Protein AF-A0AB39R6D3-F1 (afdb_monomer)

pLDDT: mean 75.52, std 19.99, range [42.31, 98.0]

Foldseek 3Di:
DDLLVLQLVVQLVLCVQQPVVCSVCRSVLLVLLLLDDVSLVVLLVVCPDPPPDPDDDPQDQSSLLLVLCLQLLVLLLLLLPDPVLVVVLVVVVVVVVVVVVVVVVVVVVVVVPDPDDDDDDDDDDDDDDDDDDDDDDDDDDDDDDDDDDDDDDPDDDDDDDDPPCPPPSPPSVVSLVVSLVSSLVSSVVSVPDNVSSSVSSNRSSVVLSSDPDVVSSSSSSCSSNVRPDPPPPPPPPPPPPPPPVVVVVPPPPPPPDDDDDDDDDDDDDDDDDDDDDD

Secondary structure (DSSP, 8-state):
--HHHHHHHHHHHHHHHH-GGGGGGHHHHHHHHHT-HHHHHHHHHTTS--TT--S-----HHHHHHHHHHHHHHHHHHHHT-HHHHHHHHHHHHHHHHHHHHHHHHHHHHHT-----------------------------------------------------------HHHHHHHHHHHHHHHHHHTT--HHHHHHHHHHHHHHHHT-S-HHHHHHHHHHHHTT-PPP-----------SGGGSSSSSSS-SS--------PPPPP---------

Solvent-accessible surface area (backbone atoms only — not comparable to full-atom values): 17844 Å² total; per-residue (Å²): 134,55,74,64,60,47,46,34,57,50,23,37,54,52,17,59,76,70,26,60,93,44,35,93,49,16,39,63,52,44,51,36,42,25,66,14,72,68,55,32,48,51,73,63,56,73,72,64,70,68,91,84,66,91,64,86,78,75,77,74,53,55,69,38,51,53,52,12,45,52,73,15,34,65,36,48,43,55,29,65,69,30,68,65,42,53,52,51,52,52,52,50,50,52,54,50,49,55,52,52,55,52,56,52,54,56,50,55,59,60,70,73,64,76,85,82,86,79,94,79,79,92,78,92,81,85,89,84,82,84,87,79,85,85,89,78,88,86,79,87,78,90,82,87,82,88,84,91,84,89,74,92,75,94,70,82,93,78,76,90,78,65,84,69,83,74,65,75,74,72,56,49,68,58,32,48,51,48,20,28,50,48,15,17,55,42,21,36,77,68,72,41,56,68,73,58,18,45,52,45,23,47,52,53,49,50,56,60,71,69,42,95,53,54,64,63,51,44,55,42,45,49,55,49,40,68,39,57,72,75,68,73,69,74,75,72,77,60,80,76,84,77,65,78,80,70,64,74,78,73,69,85,77,83,87,80,80,86,85,80,90,80,83,90,75,88,82,84,86,84,81,89,78,86,80,92,82,131

Mean predicted aligned error: 16.03 Å

Sequence (278 aa):
MTTTDRLDRWSLRIAAWAAPGETALAAQTTRAYAAGGTTRRNLFSSRGHAPGGMGGGTVSVLPAVLDGLAYAAEAIKSALASPELSNMLSAAGLLLGLRAQRSESSRHALEGSDPASPRHAVDGRDPVLPRHADGGDGADPDASGDAPGRTGQMHSPDPDPTTDDTRPSSAPTTEVMRAALQMSGRLRARGIEPSEADKLAARVTAQLLAHDDPAEVAAFLDALVAEEPPQPAVRGAQPRRTGLHRLAAAASGLLSRVGRPRTTGPRPSPGSDGTSHG

Structure (mmCIF, N/CA/C/O backbone):
data_AF-A0AB39R6D3-F1
#
_entry.id   AF-A0AB39R6D3-F1
#
loop_
_atom_site.group_PDB
_atom_site.id
_atom_site.type_symbol
_atom_site.label_atom_id
_atom_site.label_alt_id
_atom_site.label_comp_id
_atom_site.label_asym_id
_atom_site.label_entity_id
_atom_site.label_seq_id
_atom_site.pdbx_PDB_ins_code
_atom_site.Cartn_x
_atom_site.Cartn_y
_atom_site.Cartn_z
_atom_site.occupancy
_atom_site.B_iso_or_equiv
_atom_site.auth_seq_id
_atom_site.auth_comp_id
_atom_site.auth_asym_id
_atom_site.auth_atom_id
_atom_site.pdbx_PDB_model_num
ATOM 1 N N . MET A 1 1 ? -9.496 -7.502 -16.683 1.00 86.00 1 MET A N 1
ATOM 2 C CA . MET A 1 1 ? -9.529 -7.754 -15.225 1.00 86.00 1 MET A CA 1
ATOM 3 C C . MET A 1 1 ? -10.387 -6.682 -14.583 1.00 86.00 1 MET A C 1
ATOM 5 O O . MET A 1 1 ? -10.183 -5.521 -14.923 1.00 86.00 1 MET A O 1
ATOM 9 N N . THR A 1 2 ? -11.367 -7.039 -13.750 1.00 95.69 2 THR A N 1
ATOM 10 C CA . THR A 1 2 ? -12.258 -6.030 -13.150 1.00 95.69 2 THR A CA 1
ATOM 11 C C . THR A 1 2 ? -11.545 -5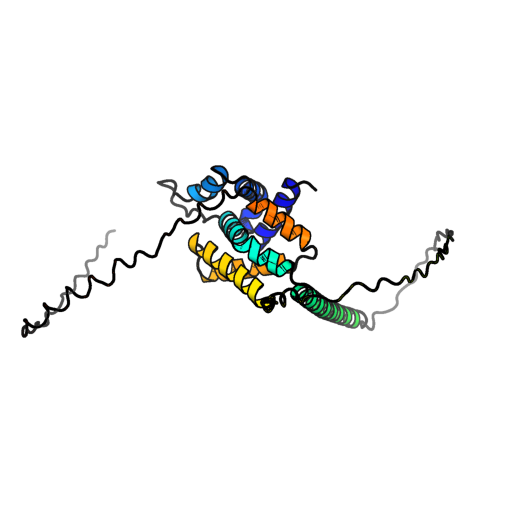.268 -12.026 1.00 95.69 2 THR A C 1
ATOM 13 O O . THR A 1 2 ? -10.567 -5.757 -11.454 1.00 95.69 2 THR A O 1
ATOM 16 N N . THR A 1 3 ? -12.024 -4.064 -11.694 1.00 94.81 3 THR A N 1
ATOM 17 C CA . THR A 1 3 ? -11.516 -3.287 -10.547 1.00 94.81 3 THR A CA 1
ATOM 18 C C . THR A 1 3 ? -11.615 -4.088 -9.247 1.00 94.81 3 THR A C 1
ATOM 20 O O . THR A 1 3 ? -10.699 -4.062 -8.430 1.00 94.81 3 THR A O 1
ATOM 23 N N . THR A 1 4 ? -12.693 -4.856 -9.082 1.00 95.12 4 THR A N 1
ATOM 24 C CA . THR A 1 4 ? -12.927 -5.715 -7.918 1.00 95.12 4 THR A CA 1
ATOM 25 C C . THR A 1 4 ? -11.902 -6.845 -7.825 1.00 95.12 4 THR A C 1
ATOM 27 O O . THR A 1 4 ? -11.291 -6.999 -6.771 1.00 95.12 4 THR A O 1
ATOM 30 N N . ASP A 1 5 ? -11.627 -7.560 -8.925 1.00 96.62 5 ASP A N 1
ATOM 31 C CA . ASP A 1 5 ? -10.605 -8.625 -8.945 1.00 96.62 5 ASP A CA 1
ATOM 32 C C . ASP A 1 5 ? -9.217 -8.080 -8.582 1.00 96.62 5 ASP A C 1
ATOM 34 O O . ASP A 1 5 ? -8.428 -8.737 -7.898 1.00 96.62 5 ASP A O 1
ATOM 38 N N . ARG A 1 6 ? -8.916 -6.853 -9.035 1.00 96.38 6 ARG A N 1
ATOM 39 C CA . ARG A 1 6 ? -7.666 -6.156 -8.714 1.00 96.38 6 ARG A CA 1
ATOM 40 C C . ARG A 1 6 ? -7.562 -5.855 -7.227 1.00 96.38 6 ARG A C 1
ATOM 42 O O . ARG A 1 6 ? -6.543 -6.183 -6.623 1.00 96.38 6 ARG A O 1
ATOM 49 N N . LEU A 1 7 ? -8.598 -5.251 -6.647 1.00 96.56 7 LEU A N 1
ATOM 50 C CA . LEU A 1 7 ? -8.640 -4.948 -5.217 1.00 96.56 7 LEU A CA 1
ATOM 51 C C . LEU A 1 7 ? -8.506 -6.223 -4.378 1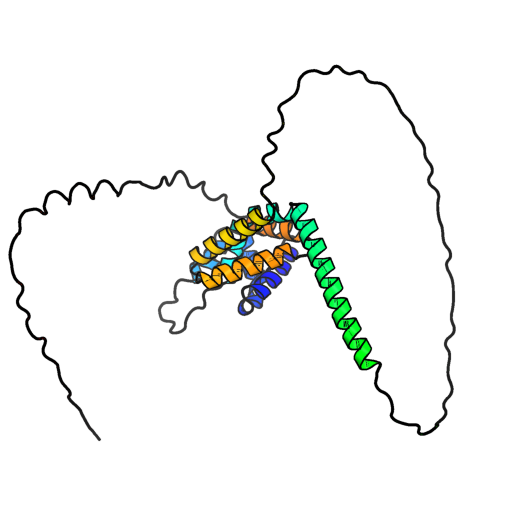.00 96.56 7 LEU A C 1
ATOM 53 O O . LEU A 1 7 ? -7.708 -6.243 -3.445 1.00 96.56 7 LEU A O 1
ATOM 57 N N . ASP A 1 8 ? -9.214 -7.293 -4.739 1.00 97.38 8 ASP A N 1
ATOM 58 C CA . ASP A 1 8 ? -9.175 -8.556 -4.003 1.00 97.38 8 ASP A CA 1
ATOM 59 C C . ASP A 1 8 ? -7.772 -9.186 -4.053 1.00 97.38 8 ASP A C 1
ATOM 61 O O . ASP A 1 8 ? -7.206 -9.511 -3.007 1.00 97.38 8 ASP A O 1
ATOM 65 N N . ARG A 1 9 ? -7.136 -9.264 -5.229 1.00 97.44 9 ARG A N 1
ATOM 66 C CA . ARG A 1 9 ? -5.765 -9.794 -5.359 1.00 97.44 9 ARG A CA 1
ATOM 67 C C . ARG A 1 9 ? -4.748 -8.986 -4.552 1.00 97.44 9 ARG A C 1
ATOM 69 O O . ARG A 1 9 ? -3.943 -9.563 -3.818 1.00 97.44 9 ARG A O 1
ATOM 76 N N . TRP A 1 10 ? -4.768 -7.662 -4.688 1.00 97.88 10 TRP A N 1
ATOM 77 C CA . TRP A 1 10 ? -3.824 -6.791 -3.985 1.00 97.88 10 TRP A CA 1
ATOM 78 C C . TRP A 1 10 ? -4.062 -6.767 -2.480 1.00 97.88 10 TRP A C 1
ATOM 80 O O . TRP A 1 10 ? -3.096 -6.743 -1.718 1.00 97.88 10 TRP A O 1
ATOM 90 N N . SER A 1 11 ? -5.318 -6.861 -2.040 1.00 96.81 11 SER A N 1
ATOM 91 C CA . SER A 1 11 ? -5.651 -6.941 -0.617 1.00 96.81 11 SER A CA 1
ATOM 92 C C . SER A 1 11 ? -4.988 -8.140 0.057 1.00 96.81 11 SER A C 1
ATOM 94 O O . SER A 1 11 ? -4.390 -7.986 1.121 1.00 96.81 11 SER A O 1
ATOM 96 N N . LEU A 1 12 ? -5.010 -9.313 -0.588 1.00 98.00 12 LEU A N 1
ATOM 97 C CA . LEU A 1 12 ? -4.398 -10.533 -0.063 1.00 98.00 12 LEU A CA 1
ATOM 98 C C . LEU A 1 12 ? -2.878 -10.390 0.057 1.00 98.00 12 LEU A C 1
ATOM 100 O O . LEU A 1 12 ? -2.309 -10.775 1.076 1.00 98.00 12 LEU A O 1
ATOM 104 N N . ARG A 1 13 ? -2.225 -9.789 -0.947 1.00 97.94 13 ARG A N 1
ATOM 105 C CA . ARG A 1 13 ? -0.775 -9.526 -0.927 1.00 97.94 13 ARG A CA 1
ATOM 106 C C . ARG A 1 13 ? -0.393 -8.560 0.193 1.00 97.94 13 ARG A C 1
ATOM 108 O O . ARG A 1 13 ? 0.478 -8.872 1.000 1.00 97.94 13 ARG A O 1
ATOM 115 N N . ILE A 1 14 ? -1.089 -7.428 0.296 1.00 97.50 14 ILE A N 1
ATOM 116 C CA . ILE A 1 14 ? -0.830 -6.421 1.335 1.00 97.50 14 ILE A CA 1
ATOM 117 C C . ILE A 1 14 ? -1.061 -7.008 2.730 1.00 97.50 14 ILE A C 1
ATOM 119 O O . ILE A 1 14 ? -0.231 -6.816 3.620 1.00 97.50 14 ILE A O 1
ATOM 123 N N . ALA A 1 15 ? -2.145 -7.766 2.922 1.00 97.31 15 ALA A N 1
ATOM 124 C CA . ALA A 1 15 ? -2.409 -8.449 4.182 1.00 97.31 15 ALA A CA 1
ATOM 125 C C . ALA A 1 15 ? -1.314 -9.474 4.508 1.00 97.31 15 ALA A C 1
ATOM 127 O O . ALA A 1 15 ? -0.818 -9.483 5.628 1.00 97.31 15 ALA A O 1
ATOM 128 N N . ALA A 1 16 ? -0.847 -10.266 3.540 1.00 97.62 16 ALA A N 1
ATOM 129 C CA . ALA A 1 16 ? 0.251 -11.206 3.763 1.00 97.62 16 ALA A CA 1
ATOM 130 C C . ALA A 1 16 ? 1.554 -10.517 4.220 1.00 97.62 16 ALA A C 1
ATOM 132 O O . ALA A 1 16 ? 2.315 -11.094 4.994 1.00 97.62 16 ALA A O 1
ATOM 133 N N . TRP A 1 17 ? 1.816 -9.279 3.789 1.00 96.94 17 TRP A N 1
ATOM 134 C CA . TRP A 1 17 ? 3.020 -8.532 4.178 1.00 96.94 17 TRP A CA 1
ATOM 135 C C . TRP A 1 17 ? 2.898 -7.807 5.521 1.00 96.94 17 TRP A C 1
ATOM 137 O O . TRP A 1 17 ? 3.879 -7.719 6.273 1.00 96.94 17 TRP A O 1
ATOM 147 N N . ALA A 1 18 ? 1.719 -7.243 5.788 1.00 96.69 18 ALA A N 1
ATOM 148 C CA . ALA A 1 18 ? 1.503 -6.291 6.872 1.00 96.69 18 ALA A CA 1
ATOM 149 C C . ALA A 1 18 ? 0.676 -6.849 8.036 1.00 96.69 18 ALA A C 1
ATOM 151 O O . ALA A 1 18 ? 0.905 -6.470 9.179 1.00 96.69 18 ALA A O 1
ATOM 152 N N . ALA A 1 19 ? -0.272 -7.743 7.756 1.00 95.44 19 ALA A N 1
ATOM 153 C CA . ALA A 1 19 ? -1.200 -8.293 8.737 1.00 95.44 19 ALA A CA 1
ATOM 154 C C . ALA A 1 19 ? -1.588 -9.743 8.378 1.00 95.44 19 ALA A C 1
ATOM 156 O O . ALA A 1 19 ? -2.730 -9.990 7.979 1.00 95.44 19 ALA A O 1
ATOM 157 N N . PRO A 1 20 ? -0.669 -10.725 8.502 1.00 95.56 20 PRO A N 1
ATOM 158 C CA . PRO A 1 20 ? -0.931 -12.100 8.066 1.00 95.56 20 PRO A CA 1
ATOM 159 C C . PRO A 1 20 ? -2.183 -12.721 8.706 1.00 95.56 20 PRO A C 1
ATOM 161 O O . PRO A 1 20 ? -2.906 -13.476 8.055 1.00 95.56 20 PRO A O 1
ATOM 164 N N . GLY A 1 21 ? -2.482 -12.347 9.956 1.00 94.56 21 GLY A N 1
ATOM 165 C CA . GLY A 1 21 ? -3.684 -12.774 10.680 1.00 94.56 21 GLY A CA 1
ATOM 166 C C . GLY A 1 21 ? -5.005 -12.196 10.151 1.00 94.56 21 GLY A C 1
ATOM 167 O O . GLY A 1 21 ? -6.063 -12.686 10.525 1.00 94.56 21 GLY A O 1
ATOM 168 N N . GLU A 1 22 ? -4.970 -11.193 9.269 1.00 95.56 22 GLU A N 1
ATOM 169 C CA . GLU A 1 22 ? -6.153 -10.535 8.684 1.00 95.56 22 GLU A CA 1
ATOM 170 C C . GLU A 1 22 ? -6.371 -10.904 7.205 1.00 95.56 22 GLU A C 1
ATOM 172 O O . GLU A 1 22 ? -7.268 -10.372 6.551 1.00 95.56 22 GLU A O 1
ATOM 177 N N . THR A 1 23 ? -5.586 -11.839 6.662 1.00 97.00 23 THR A N 1
ATOM 178 C CA . THR A 1 23 ? -5.667 -12.272 5.252 1.00 97.00 23 THR A CA 1
ATOM 179 C C . THR A 1 23 ? -7.061 -12.757 4.849 1.00 97.00 23 THR A C 1
ATOM 181 O O . THR A 1 23 ? -7.544 -12.393 3.778 1.00 97.00 23 THR A O 1
ATOM 184 N N . ALA A 1 24 ? -7.756 -13.488 5.727 1.00 96.25 24 ALA A N 1
ATOM 185 C CA . ALA A 1 24 ? -9.120 -13.970 5.485 1.00 96.25 24 ALA A CA 1
ATOM 186 C C . ALA A 1 24 ? -10.156 -12.840 5.309 1.00 96.25 24 ALA A C 1
ATOM 188 O O . ALA A 1 24 ? -11.174 -13.029 4.647 1.00 96.25 24 ALA A O 1
ATOM 189 N N . LEU A 1 25 ? -9.897 -11.659 5.880 1.00 95.62 25 LEU A N 1
ATOM 190 C CA . LEU A 1 25 ? -10.781 -10.491 5.821 1.00 95.62 25 LEU A CA 1
ATOM 191 C C . LEU A 1 25 ? -10.317 -9.459 4.787 1.00 95.62 25 LEU A C 1
ATOM 193 O O . LEU A 1 25 ? -10.964 -8.419 4.630 1.00 95.62 25 LEU A O 1
ATOM 197 N N . ALA A 1 26 ? -9.205 -9.712 4.091 1.00 96.56 26 ALA A N 1
ATOM 198 C CA . ALA A 1 26 ? -8.514 -8.688 3.323 1.00 96.56 26 ALA A CA 1
ATOM 199 C C . ALA A 1 26 ? -9.361 -8.136 2.175 1.00 96.56 26 ALA A C 1
ATOM 201 O O . ALA A 1 26 ? -9.591 -6.930 2.110 1.00 96.56 26 ALA A O 1
ATOM 202 N N . ALA A 1 27 ? -9.917 -9.022 1.346 1.00 97.25 27 ALA A N 1
ATOM 203 C CA . ALA A 1 27 ? -10.763 -8.652 0.214 1.00 97.25 27 ALA A CA 1
ATOM 204 C C . ALA A 1 27 ? -11.976 -7.820 0.656 1.00 97.25 27 ALA A C 1
ATOM 206 O O . ALA A 1 27 ? -12.242 -6.742 0.121 1.00 97.25 27 ALA A O 1
ATOM 207 N N . GLN A 1 28 ? -12.686 -8.280 1.691 1.00 96.31 28 GLN A N 1
ATOM 208 C CA . GLN A 1 28 ? -13.846 -7.572 2.233 1.00 96.31 28 GLN A CA 1
ATOM 209 C C . GLN A 1 28 ? -13.458 -6.197 2.793 1.00 96.31 28 GLN A C 1
ATOM 211 O O . GLN A 1 28 ? -14.135 -5.207 2.519 1.00 96.31 28 GLN A O 1
ATOM 216 N N . THR A 1 29 ? -12.361 -6.126 3.547 1.00 95.88 29 THR A N 1
ATOM 217 C CA . THR A 1 29 ? -11.871 -4.890 4.169 1.00 95.88 29 THR A CA 1
ATOM 218 C C . THR A 1 29 ? -11.427 -3.875 3.121 1.00 95.88 29 THR A C 1
ATOM 220 O O . THR A 1 29 ? -11.784 -2.701 3.209 1.00 95.88 29 THR A O 1
ATOM 223 N N . THR A 1 30 ? -10.699 -4.312 2.094 1.00 96.81 30 THR A N 1
ATOM 224 C CA . THR A 1 30 ? -10.253 -3.445 1.002 1.00 96.81 30 THR A CA 1
ATOM 225 C C . THR A 1 30 ? -11.420 -2.952 0.162 1.00 96.81 30 THR A C 1
ATOM 227 O O . THR A 1 30 ? -11.464 -1.764 -0.138 1.00 96.81 30 THR A O 1
ATOM 230 N N . ARG A 1 31 ? -12.411 -3.796 -0.150 1.00 96.00 31 ARG A N 1
ATOM 231 C CA . ARG A 1 31 ? -13.635 -3.351 -0.836 1.00 96.00 31 ARG A CA 1
ATOM 232 C C . ARG A 1 31 ? -14.431 -2.351 0.001 1.00 96.00 31 ARG A C 1
ATOM 234 O O . ARG A 1 31 ? -14.843 -1.317 -0.515 1.00 96.00 31 ARG A O 1
ATOM 241 N N . ALA A 1 32 ? -14.592 -2.613 1.298 1.00 94.62 32 ALA A N 1
ATOM 242 C CA . ALA A 1 32 ? -15.226 -1.693 2.241 1.00 94.62 32 ALA A CA 1
ATOM 243 C C . ALA A 1 32 ? -14.491 -0.343 2.332 1.00 94.62 32 ALA A C 1
ATOM 245 O O . ALA A 1 32 ? -15.129 0.705 2.432 1.00 94.62 32 ALA A O 1
ATOM 246 N N . TYR A 1 33 ? -13.156 -0.365 2.277 1.00 95.38 33 TYR A N 1
ATOM 247 C CA . TYR A 1 33 ? -12.330 0.836 2.250 1.00 95.38 33 TYR A CA 1
ATOM 248 C C . TYR A 1 33 ? -12.476 1.589 0.920 1.00 95.38 33 TYR A C 1
ATOM 250 O O . TYR A 1 33 ? -12.747 2.791 0.925 1.00 95.38 33 TYR A O 1
ATOM 258 N N . ALA A 1 34 ? -12.336 0.892 -0.209 1.00 95.38 34 ALA A N 1
ATOM 259 C CA . ALA A 1 34 ? -12.410 1.456 -1.553 1.00 95.38 34 ALA A CA 1
ATOM 260 C C . ALA A 1 34 ? -13.799 2.012 -1.883 1.00 95.38 34 ALA A C 1
ATOM 262 O O . ALA A 1 34 ? -13.874 2.993 -2.596 1.00 95.38 34 ALA A O 1
ATOM 263 N N . ALA A 1 35 ? -14.878 1.467 -1.311 1.00 94.00 35 ALA A N 1
ATOM 264 C CA . ALA A 1 35 ? -16.228 2.026 -1.439 1.00 94.00 35 ALA A CA 1
ATOM 265 C C . ALA A 1 35 ? -16.417 3.373 -0.706 1.00 94.00 35 ALA A C 1
ATOM 267 O O . ALA A 1 35 ? -17.427 4.046 -0.898 1.00 94.00 35 ALA A O 1
ATOM 268 N N . GLY A 1 36 ? -15.484 3.761 0.172 1.00 92.44 36 GLY A N 1
ATOM 269 C CA . GLY A 1 36 ? -15.521 5.051 0.859 1.00 92.44 36 GLY A CA 1
ATOM 270 C C . GLY A 1 36 ? -16.688 5.210 1.847 1.00 92.44 36 GLY A C 1
ATOM 271 O O . GLY A 1 36 ? -17.167 4.256 2.470 1.00 92.44 36 GLY A O 1
ATOM 272 N N . GLY A 1 37 ? -17.109 6.461 2.054 1.00 90.00 37 GLY A N 1
ATOM 273 C CA . GLY A 1 37 ? -18.339 6.799 2.780 1.00 90.00 37 GLY A CA 1
ATOM 274 C C . GLY A 1 37 ? -18.436 6.297 4.231 1.00 90.00 37 GLY A C 1
ATOM 275 O O . GLY A 1 37 ? -17.488 6.376 5.016 1.00 90.00 37 GLY A O 1
ATOM 276 N N . THR A 1 38 ? -19.632 5.843 4.621 1.00 87.44 38 THR A N 1
ATOM 277 C CA . THR A 1 38 ? -19.912 5.258 5.947 1.00 87.44 38 THR A CA 1
ATOM 278 C C . THR A 1 38 ? -19.212 3.919 6.139 1.00 87.44 38 THR A C 1
ATOM 280 O O . THR A 1 38 ? -18.722 3.655 7.231 1.00 87.44 38 THR A O 1
ATOM 283 N N . THR A 1 39 ? -19.111 3.106 5.088 1.00 89.81 39 THR A N 1
ATOM 284 C CA . THR A 1 39 ? -18.483 1.781 5.129 1.00 89.81 39 THR A CA 1
ATOM 285 C C . THR A 1 39 ? -17.016 1.883 5.539 1.00 89.81 39 THR A C 1
ATOM 287 O O . THR A 1 39 ? -16.608 1.236 6.504 1.00 89.81 39 THR A O 1
ATOM 290 N N . ARG A 1 40 ? -16.250 2.790 4.912 1.00 90.38 40 ARG A N 1
ATOM 291 C CA . ARG A 1 40 ? -14.867 3.096 5.312 1.00 90.38 40 ARG A CA 1
ATOM 292 C C . ARG A 1 40 ? -14.792 3.603 6.754 1.00 90.38 40 ARG A C 1
ATOM 294 O O . ARG A 1 40 ? -13.903 3.198 7.495 1.00 90.38 40 ARG A O 1
ATOM 301 N N . ARG A 1 41 ? -15.717 4.473 7.186 1.00 87.38 41 ARG A N 1
ATOM 302 C CA . ARG A 1 41 ? -15.744 4.987 8.572 1.00 87.38 41 ARG A CA 1
ATOM 303 C C . ARG A 1 41 ? -15.989 3.878 9.598 1.00 87.38 41 ARG A C 1
ATOM 305 O O . ARG A 1 41 ? -15.293 3.840 10.610 1.00 87.38 41 ARG A O 1
ATOM 312 N N . ASN A 1 42 ? -16.896 2.947 9.307 1.00 87.88 42 ASN A N 1
ATOM 313 C CA . ASN A 1 42 ? -17.244 1.835 10.194 1.00 87.88 42 ASN A CA 1
ATOM 314 C C . ASN A 1 42 ? -16.047 0.911 10.489 1.00 87.88 42 ASN A C 1
ATOM 316 O O . ASN A 1 42 ? -15.947 0.392 11.605 1.00 87.88 42 ASN A O 1
ATOM 320 N N . LEU A 1 43 ? -15.103 0.777 9.544 1.00 87.69 43 LEU A N 1
ATOM 321 C CA . LEU A 1 43 ? -13.840 0.049 9.756 1.00 87.69 43 LEU A CA 1
ATOM 322 C C . LEU A 1 43 ? -13.005 0.645 10.900 1.00 87.69 43 LEU A C 1
ATOM 324 O O . LEU A 1 43 ? -12.277 -0.072 11.580 1.00 87.69 43 LEU A O 1
ATOM 328 N N . PHE A 1 44 ? -13.112 1.955 11.132 1.00 86.12 44 PHE A N 1
ATOM 329 C CA . PHE A 1 44 ? -12.370 2.650 12.185 1.00 86.12 44 PHE A CA 1
ATOM 330 C C . PHE A 1 44 ? -13.193 2.857 13.462 1.00 86.12 44 PHE A C 1
ATOM 332 O O . PHE A 1 44 ? -12.617 2.913 14.548 1.00 86.12 44 PHE A O 1
ATOM 339 N N . SER A 1 45 ? -14.522 2.942 13.354 1.00 80.31 45 SER A N 1
ATOM 340 C CA . SER A 1 45 ? -15.431 3.121 14.496 1.00 80.31 45 SER A CA 1
ATOM 341 C C . SER A 1 45 ? -15.544 1.881 15.387 1.00 80.31 45 SER A C 1
ATOM 343 O O . SER A 1 45 ? -15.740 2.018 16.592 1.00 80.31 45 SER A O 1
ATOM 345 N N . SER A 1 46 ? -15.343 0.678 14.837 1.00 63.25 46 SER A N 1
ATOM 346 C CA . SER A 1 46 ? -15.447 -0.591 15.584 1.00 63.25 46 SER A CA 1
ATOM 347 C C . SER A 1 46 ? -14.342 -0.800 16.640 1.00 63.25 46 SER A C 1
ATOM 349 O O . SER A 1 46 ? -14.337 -1.804 17.341 1.00 63.25 46 SER A O 1
ATOM 351 N N . ARG A 1 47 ? -13.419 0.163 16.799 1.00 61.31 47 ARG A N 1
ATOM 352 C CA . ARG A 1 47 ? -12.390 0.196 17.860 1.00 61.31 47 ARG A CA 1
ATOM 353 C C . ARG A 1 47 ? -12.913 0.704 19.212 1.00 61.31 47 ARG A C 1
ATOM 355 O O . ARG A 1 47 ? -12.185 0.703 20.207 1.00 61.31 47 ARG A O 1
ATOM 362 N N . GLY A 1 48 ? -14.169 1.141 19.268 1.00 53.19 48 GLY A N 1
ATOM 363 C CA . GLY A 1 48 ? -14.852 1.462 20.514 1.00 53.19 48 GLY A CA 1
ATOM 364 C C . GLY A 1 48 ? -15.252 0.191 21.252 1.00 53.19 48 GLY A C 1
ATOM 365 O O . GLY A 1 48 ? -16.373 -0.266 21.083 1.00 53.19 48 GLY A O 1
ATOM 366 N N . HIS A 1 49 ? -14.312 -0.382 22.007 1.00 50.75 49 HIS A N 1
ATOM 367 C CA . HIS A 1 49 ? -14.517 -1.194 23.209 1.00 50.75 49 HIS A CA 1
ATOM 368 C C . HIS A 1 49 ? -15.981 -1.576 23.455 1.00 50.75 49 HIS A C 1
ATOM 370 O O . HIS A 1 49 ? -16.749 -0.768 23.980 1.00 50.75 49 HIS A O 1
ATOM 376 N N . ALA A 1 50 ? -16.353 -2.815 23.124 1.00 48.94 50 ALA A N 1
ATOM 377 C CA . ALA A 1 50 ? -17.564 -3.388 23.690 1.00 48.94 50 ALA A CA 1
ATOM 378 C C . ALA A 1 50 ? -17.450 -3.264 25.226 1.00 48.94 50 ALA A C 1
ATOM 380 O O . ALA A 1 50 ? -16.503 -3.815 25.804 1.00 48.94 50 ALA A O 1
ATOM 381 N N . PRO A 1 51 ? -18.334 -2.502 25.895 1.00 51.91 51 PRO A N 1
ATOM 382 C CA . PRO A 1 51 ? -18.237 -2.297 27.330 1.00 51.91 51 PRO A CA 1
ATOM 383 C C . PRO A 1 51 ? -18.488 -3.642 28.016 1.00 51.91 51 PRO A C 1
ATOM 385 O O . PRO A 1 51 ? -19.588 -4.181 27.936 1.00 51.91 51 PRO A O 1
ATOM 388 N N . GLY A 1 52 ? -17.455 -4.205 28.647 1.00 64.50 52 GLY A N 1
ATOM 389 C CA . GLY A 1 52 ? -17.540 -5.457 29.412 1.00 64.50 52 GLY A CA 1
ATOM 390 C C . GLY A 1 52 ? -16.741 -6.644 28.863 1.00 64.50 52 GLY A C 1
ATOM 391 O O . GLY A 1 52 ? -16.670 -7.671 29.532 1.00 64.50 52 GLY A O 1
ATOM 392 N N . GLY A 1 53 ? -16.096 -6.527 27.698 1.00 59.97 53 GLY A N 1
ATOM 393 C CA . GLY A 1 53 ? -15.221 -7.580 27.175 1.00 59.97 53 GLY A CA 1
ATOM 394 C C . GLY A 1 53 ? -13.826 -7.545 27.803 1.00 59.97 53 GLY A C 1
ATOM 395 O O . GLY A 1 53 ? -12.964 -6.797 27.350 1.00 59.97 53 GLY A O 1
ATOM 396 N N . MET A 1 54 ? -13.576 -8.363 28.829 1.00 55.25 54 MET A N 1
ATOM 397 C CA . MET A 1 54 ? -12.210 -8.693 29.261 1.00 55.25 54 MET A CA 1
ATOM 398 C C . MET A 1 54 ? -11.531 -9.532 28.167 1.00 55.25 54 MET A C 1
ATOM 400 O O . MET A 1 54 ? -11.633 -10.753 28.151 1.00 55.25 54 MET A O 1
ATOM 404 N N . GLY A 1 55 ? -10.867 -8.874 27.219 1.00 47.78 55 GLY A N 1
ATOM 405 C CA . GLY A 1 55 ? -10.079 -9.544 26.184 1.00 47.78 55 GLY A CA 1
ATOM 406 C C . GLY A 1 55 ? -9.702 -8.576 25.075 1.00 47.78 55 GLY A C 1
ATOM 407 O O . GLY A 1 55 ? -10.564 -8.157 24.311 1.00 47.78 55 GLY A O 1
ATOM 408 N N . GLY A 1 56 ? -8.427 -8.186 25.028 1.00 51.22 56 GLY A N 1
ATOM 409 C CA . GLY A 1 56 ? -7.898 -7.125 24.175 1.00 51.22 56 GLY A CA 1
ATOM 410 C C . GLY A 1 56 ? -8.322 -7.244 22.715 1.00 51.22 56 GLY A C 1
ATOM 411 O O . GLY A 1 56 ? -7.823 -8.095 21.984 1.00 51.22 56 GLY A O 1
ATOM 412 N N . GLY A 1 57 ? -9.216 -6.350 22.288 1.00 57.22 57 GLY A N 1
ATOM 413 C CA . GLY A 1 57 ? -9.543 -6.181 20.880 1.00 57.22 57 GLY A CA 1
ATOM 414 C C . GLY A 1 57 ? -8.276 -5.784 20.133 1.00 57.22 57 GLY A C 1
ATOM 415 O O . GLY A 1 57 ? -7.795 -4.660 20.276 1.00 57.22 57 GLY A O 1
ATOM 416 N N . THR A 1 58 ? -7.703 -6.721 19.382 1.00 63.34 58 THR A N 1
ATOM 417 C CA . THR A 1 58 ? -6.535 -6.468 18.543 1.00 63.34 58 THR A CA 1
ATOM 418 C C . THR A 1 58 ? -6.888 -5.359 17.565 1.00 63.34 58 THR A C 1
ATOM 420 O O . THR A 1 58 ? -7.865 -5.460 16.820 1.00 63.34 58 THR A O 1
ATOM 423 N N . VAL A 1 59 ? -6.120 -4.271 17.598 1.00 73.88 59 VAL A N 1
ATOM 424 C CA . VAL A 1 59 ? -6.273 -3.169 16.649 1.00 73.88 59 VAL A CA 1
ATOM 425 C C . VAL A 1 59 ? -6.074 -3.746 15.254 1.00 73.88 59 VAL A C 1
ATOM 427 O O . VAL A 1 59 ? -4.980 -4.209 14.951 1.00 73.88 59 VAL A O 1
ATOM 430 N N . SER A 1 60 ? -7.111 -3.722 14.412 1.00 89.00 60 SER A N 1
ATOM 431 C CA . SER A 1 60 ? -6.958 -4.216 13.043 1.00 89.00 60 SER A CA 1
ATOM 432 C C . SER A 1 60 ? -5.933 -3.352 12.305 1.00 89.00 60 SER A C 1
ATOM 434 O O . SER A 1 60 ? -6.113 -2.126 12.181 1.00 89.00 60 SER A O 1
ATOM 436 N N . VAL A 1 61 ? -4.877 -3.987 11.817 1.00 94.88 61 VAL A N 1
ATOM 437 C CA . VAL A 1 61 ? -3.737 -3.345 11.164 1.00 94.88 61 VAL A CA 1
ATOM 438 C C . VAL A 1 61 ? -4.072 -3.036 9.710 1.00 94.88 61 VAL A C 1
ATOM 440 O O . VAL A 1 61 ? -3.720 -1.961 9.219 1.00 94.88 61 VAL A O 1
ATOM 443 N N . LEU A 1 62 ? -4.823 -3.906 9.024 1.00 95.75 62 LEU A N 1
ATOM 444 C CA . LEU A 1 62 ? -5.063 -3.768 7.590 1.00 95.75 62 LEU A CA 1
ATOM 445 C C . LEU A 1 62 ? -5.803 -2.470 7.213 1.00 95.75 62 LEU A C 1
ATOM 447 O O . LEU A 1 62 ? -5.305 -1.767 6.333 1.00 95.75 62 LEU A O 1
ATOM 451 N N . PRO A 1 63 ? -6.903 -2.047 7.876 1.00 95.25 63 PRO A N 1
ATOM 452 C CA . PRO A 1 63 ? -7.529 -0.758 7.572 1.00 95.25 63 PRO A CA 1
ATOM 453 C C . PRO A 1 63 ? -6.593 0.442 7.755 1.00 95.25 63 PRO A C 1
ATOM 455 O O . PRO A 1 63 ? -6.707 1.425 7.028 1.00 95.25 63 PRO A O 1
ATOM 458 N N . ALA A 1 64 ? -5.667 0.382 8.720 1.00 95.00 64 ALA A N 1
ATOM 459 C CA . ALA A 1 64 ? -4.684 1.444 8.928 1.00 95.00 64 ALA A CA 1
ATOM 460 C C . ALA A 1 64 ? -3.625 1.456 7.816 1.00 95.00 64 ALA A C 1
ATOM 462 O O . ALA A 1 64 ? -3.239 2.528 7.359 1.00 95.00 64 ALA A O 1
ATOM 463 N N . VAL A 1 65 ? -3.204 0.280 7.344 1.00 97.12 65 VAL A N 1
ATOM 464 C CA . VAL A 1 65 ? -2.294 0.125 6.198 1.00 97.12 65 VAL A CA 1
ATOM 465 C C . VAL A 1 65 ? -2.921 0.651 4.915 1.00 97.12 65 VAL A C 1
ATOM 467 O O . VAL A 1 65 ? -2.277 1.429 4.219 1.00 97.12 65 VAL A O 1
ATOM 470 N N . LEU A 1 66 ? -4.181 0.311 4.632 1.00 96.69 66 LEU A N 1
ATOM 471 C CA . LEU A 1 66 ? -4.904 0.838 3.469 1.00 96.69 66 LEU A CA 1
ATOM 472 C C . LEU A 1 66 ? -5.035 2.364 3.524 1.00 96.69 66 LEU A C 1
ATOM 474 O O . LEU A 1 66 ? -4.850 3.033 2.515 1.00 96.69 66 LEU A O 1
ATOM 478 N N . ASP A 1 67 ? -5.284 2.920 4.709 1.00 95.69 67 ASP A N 1
ATOM 479 C CA . ASP A 1 67 ? -5.341 4.368 4.913 1.00 95.69 67 ASP A CA 1
ATOM 480 C C . ASP A 1 67 ? -3.986 5.060 4.748 1.00 95.69 67 ASP A C 1
ATOM 482 O O . ASP A 1 67 ? -3.914 6.146 4.179 1.00 95.69 67 ASP A O 1
ATOM 486 N N . GLY A 1 68 ? -2.907 4.428 5.211 1.00 96.12 68 GLY A N 1
ATOM 487 C CA . GLY A 1 68 ? -1.546 4.895 4.963 1.00 96.12 68 GLY A CA 1
ATOM 488 C C . GLY A 1 68 ? -1.171 4.845 3.482 1.00 96.12 68 GLY A C 1
ATOM 489 O O . GLY A 1 68 ? -0.553 5.782 2.985 1.00 96.12 68 GLY A O 1
ATOM 490 N N . LEU A 1 69 ? -1.587 3.794 2.772 1.00 96.75 69 LEU A N 1
ATOM 491 C CA . LEU A 1 69 ? -1.361 3.638 1.336 1.00 96.75 69 LEU A CA 1
ATOM 492 C C . LEU A 1 69 ? -2.132 4.658 0.510 1.00 96.75 69 LEU A C 1
ATOM 494 O O . LEU A 1 69 ? -1.535 5.286 -0.354 1.00 96.75 69 LEU A O 1
ATOM 498 N N . ALA A 1 70 ? -3.420 4.857 0.792 1.00 95.69 70 ALA A N 1
ATOM 499 C CA . ALA A 1 70 ? -4.220 5.882 0.125 1.00 95.69 70 ALA A CA 1
ATOM 500 C C . ALA A 1 70 ? -3.597 7.275 0.315 1.00 95.69 70 ALA A C 1
ATOM 502 O O . ALA A 1 70 ? -3.465 8.036 -0.639 1.00 95.69 70 ALA A O 1
ATOM 503 N N . TYR A 1 71 ? -3.111 7.568 1.527 1.00 95.06 71 TYR A N 1
ATOM 504 C CA . TYR A 1 71 ? -2.440 8.831 1.829 1.00 95.06 71 TYR A CA 1
ATOM 505 C C . TYR A 1 71 ? -1.095 9.006 1.099 1.00 95.06 71 TYR A C 1
ATOM 507 O O . TYR A 1 71 ? -0.768 10.114 0.681 1.00 95.06 71 TYR A O 1
ATOM 515 N N . ALA A 1 72 ? -0.321 7.930 0.932 1.00 96.38 72 ALA A N 1
ATOM 516 C CA . ALA A 1 72 ? 0.975 7.946 0.247 1.00 96.38 72 ALA A CA 1
ATOM 517 C C . ALA A 1 72 ? 0.885 7.647 -1.264 1.00 96.38 72 ALA A C 1
ATOM 519 O O . ALA A 1 72 ? 1.916 7.606 -1.937 1.00 96.38 72 ALA A O 1
ATOM 520 N N . ALA A 1 73 ? -0.319 7.432 -1.809 1.00 96.06 73 ALA A N 1
ATOM 521 C CA . ALA A 1 73 ? -0.526 6.909 -3.160 1.00 96.06 73 ALA A CA 1
ATOM 522 C C . ALA A 1 73 ? 0.168 7.753 -4.235 1.00 96.06 73 ALA A C 1
ATOM 524 O O . ALA A 1 73 ? 0.817 7.204 -5.119 1.00 96.06 73 ALA A O 1
ATOM 525 N N . GLU A 1 74 ? 0.089 9.080 -4.137 1.00 95.12 74 GLU A N 1
ATOM 526 C CA . GLU A 1 74 ? 0.682 9.977 -5.132 1.00 95.12 74 GLU A CA 1
ATOM 527 C C . GLU A 1 74 ? 2.215 9.947 -5.115 1.00 95.12 74 GLU A C 1
ATOM 529 O O . GLU A 1 74 ? 2.849 9.930 -6.169 1.00 95.12 74 GLU A O 1
ATOM 534 N N . ALA A 1 75 ? 2.822 9.859 -3.928 1.00 94.50 75 ALA A N 1
ATOM 535 C CA . ALA A 1 75 ? 4.271 9.722 -3.794 1.00 94.50 75 ALA A CA 1
ATOM 536 C C . ALA A 1 75 ? 4.754 8.356 -4.314 1.00 94.50 75 ALA A C 1
ATOM 538 O O . ALA A 1 75 ? 5.776 8.281 -4.992 1.00 94.50 75 ALA A O 1
ATOM 539 N N . ILE A 1 76 ? 3.993 7.282 -4.063 1.00 95.75 76 ILE A N 1
ATOM 540 C CA . ILE A 1 76 ? 4.296 5.947 -4.602 1.00 95.75 76 ILE A CA 1
ATOM 541 C C . ILE A 1 76 ? 4.175 5.947 -6.129 1.00 95.75 76 ILE A C 1
ATOM 543 O O . ILE A 1 76 ? 5.080 5.466 -6.803 1.00 95.75 76 ILE A O 1
ATOM 547 N N . LYS A 1 77 ? 3.106 6.521 -6.693 1.00 95.19 77 LYS A N 1
ATOM 548 C CA . LYS A 1 77 ? 2.932 6.629 -8.151 1.00 95.19 77 LYS A CA 1
ATOM 549 C C . LYS A 1 77 ?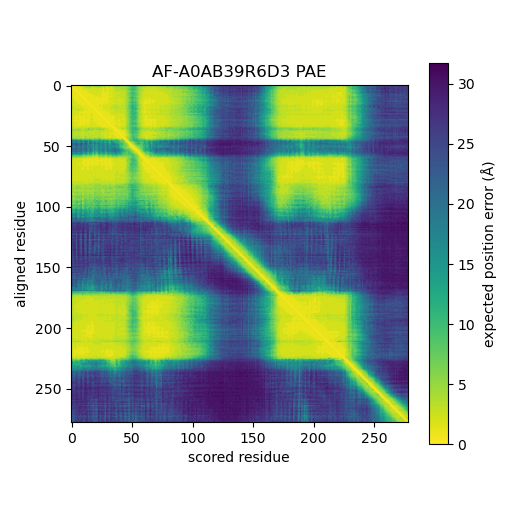 4.031 7.467 -8.800 1.00 95.19 77 LYS A C 1
ATOM 551 O O . LYS A 1 77 ? 4.571 7.059 -9.821 1.00 95.19 77 LYS A O 1
ATOM 556 N N . SER A 1 78 ? 4.411 8.583 -8.178 1.00 93.88 78 SER A N 1
ATOM 557 C CA . SER A 1 78 ? 5.527 9.417 -8.641 1.00 93.88 78 SER A CA 1
ATOM 558 C C . SER A 1 78 ? 6.845 8.640 -8.650 1.00 93.88 78 SER A C 1
ATOM 560 O O . SER A 1 78 ? 7.604 8.720 -9.611 1.00 93.88 78 SER A O 1
ATOM 562 N N . ALA A 1 79 ? 7.096 7.832 -7.615 1.00 93.44 79 ALA A N 1
ATOM 563 C CA . ALA A 1 79 ? 8.263 6.958 -7.566 1.00 93.44 79 ALA A CA 1
ATOM 564 C C . ALA A 1 79 ? 8.223 5.876 -8.661 1.00 93.44 79 ALA A C 1
ATOM 566 O O . ALA A 1 79 ? 9.221 5.677 -9.346 1.00 93.44 79 ALA A O 1
ATOM 567 N N . LEU A 1 80 ? 7.076 5.219 -8.873 1.00 93.44 80 LEU A N 1
ATOM 568 C CA . LEU A 1 80 ? 6.893 4.205 -9.922 1.00 93.44 80 LEU A CA 1
ATOM 569 C C . LEU A 1 80 ? 7.052 4.773 -11.340 1.00 93.44 80 LEU A C 1
ATOM 571 O O . LEU A 1 80 ? 7.492 4.061 -12.237 1.00 93.44 80 LEU A O 1
ATOM 575 N N . ALA A 1 81 ? 6.706 6.045 -11.542 1.00 93.75 81 ALA A N 1
ATOM 576 C CA . ALA A 1 81 ? 6.872 6.731 -12.817 1.00 93.75 81 ALA A CA 1
ATOM 577 C C . ALA A 1 81 ? 8.322 7.176 -13.090 1.00 93.75 81 ALA A C 1
ATOM 579 O O . ALA A 1 81 ? 8.623 7.561 -14.219 1.00 93.75 81 ALA A O 1
ATOM 580 N N . SER A 1 82 ? 9.225 7.133 -12.098 1.00 93.06 82 SER A N 1
ATOM 581 C CA . SER A 1 82 ? 10.627 7.528 -12.281 1.00 93.06 82 SER A CA 1
ATOM 582 C C . SER A 1 82 ? 11.392 6.489 -13.117 1.00 93.06 82 SER A C 1
ATOM 584 O O . SER A 1 82 ? 11.558 5.340 -12.686 1.00 93.06 82 SER A O 1
ATOM 586 N N . PRO A 1 83 ? 11.956 6.890 -14.273 1.00 89.25 83 PRO A N 1
ATOM 587 C CA . PRO A 1 83 ? 12.811 6.013 -15.069 1.00 89.25 83 PRO A CA 1
ATOM 588 C C . PRO A 1 83 ? 14.074 5.588 -14.311 1.00 89.25 83 PRO A C 1
ATOM 590 O O . PRO A 1 83 ? 14.543 4.460 -14.462 1.00 89.25 83 PRO A O 1
ATOM 593 N N . GLU A 1 84 ? 14.628 6.467 -13.469 1.00 89.44 84 GLU A N 1
ATOM 594 C CA . GLU A 1 84 ? 15.841 6.164 -12.707 1.00 89.44 84 GLU A CA 1
ATOM 595 C C . GLU A 1 84 ? 15.605 5.062 -11.669 1.00 89.44 84 GLU A C 1
ATOM 597 O O . GLU A 1 84 ? 16.468 4.201 -11.485 1.00 89.44 84 GLU A O 1
ATOM 602 N N . LEU A 1 85 ? 14.435 5.057 -11.016 1.00 88.56 85 LEU A N 1
ATOM 603 C CA . LEU A 1 85 ? 14.066 3.992 -10.084 1.00 88.56 85 LEU A CA 1
ATOM 604 C C . LEU A 1 85 ? 13.933 2.650 -10.810 1.00 88.56 85 LEU A C 1
ATOM 606 O O . LEU A 1 85 ? 14.481 1.654 -10.342 1.00 88.56 85 LEU A O 1
ATOM 610 N N . SER A 1 86 ? 13.266 2.633 -11.966 1.00 85.88 86 SER A N 1
ATOM 611 C CA . SER A 1 86 ? 13.111 1.424 -12.786 1.00 85.88 86 SER A CA 1
ATOM 612 C C . SER A 1 86 ? 14.466 0.846 -13.213 1.00 85.88 86 SER A C 1
ATOM 614 O O . SER A 1 86 ? 14.724 -0.353 -13.057 1.00 85.88 86 SER A O 1
ATOM 616 N N . ASN A 1 87 ? 15.391 1.709 -13.645 1.00 88.62 87 ASN A N 1
ATOM 617 C CA . ASN A 1 87 ? 16.755 1.305 -13.985 1.00 88.62 87 ASN A CA 1
ATOM 618 C C . ASN A 1 87 ? 17.506 0.735 -12.771 1.00 88.62 87 ASN A C 1
ATOM 620 O O . ASN A 1 87 ? 18.183 -0.288 -12.883 1.00 88.62 87 ASN A O 1
ATOM 624 N N . MET A 1 88 ? 17.372 1.364 -11.600 1.00 88.75 88 MET A N 1
ATOM 625 C CA . MET A 1 88 ? 18.010 0.904 -10.364 1.00 88.75 88 MET A CA 1
ATOM 626 C C . MET A 1 88 ? 17.469 -0.455 -9.907 1.00 88.75 88 MET A C 1
ATOM 628 O O . MET A 1 88 ? 18.252 -1.329 -9.534 1.00 88.75 88 MET A O 1
ATOM 632 N N . LEU A 1 89 ? 16.150 -0.651 -9.963 1.00 86.94 89 LEU A N 1
ATOM 633 C CA . LEU A 1 89 ? 15.500 -1.917 -9.625 1.00 86.94 89 LEU A CA 1
ATOM 634 C C . LEU A 1 89 ? 15.904 -3.025 -10.599 1.00 86.94 89 LEU A C 1
ATOM 636 O O . LEU A 1 89 ? 16.237 -4.122 -10.15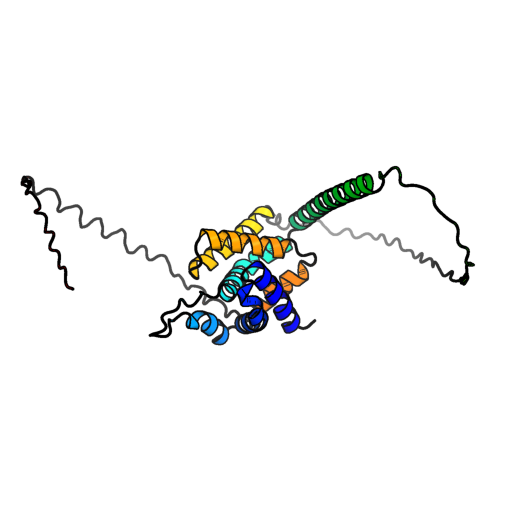9 1.00 86.94 89 LEU A O 1
ATOM 640 N N . SER A 1 90 ? 15.978 -2.718 -11.895 1.00 87.50 90 SER A N 1
ATOM 641 C CA . SER A 1 90 ? 16.452 -3.655 -12.918 1.00 87.50 90 SER A CA 1
ATOM 642 C C . SER A 1 90 ? 17.902 -4.078 -12.662 1.00 87.50 90 SER A C 1
ATOM 644 O O . SER A 1 90 ? 18.216 -5.268 -12.652 1.00 87.50 90 SER A O 1
ATOM 646 N N . ALA A 1 91 ? 18.791 -3.122 -12.374 1.00 88.62 91 ALA A N 1
ATOM 647 C CA . ALA A 1 91 ? 20.184 -3.413 -12.039 1.00 88.62 91 ALA A CA 1
ATOM 648 C C . ALA A 1 91 ? 20.310 -4.245 -10.750 1.00 88.62 91 ALA A C 1
ATOM 650 O O . ALA A 1 91 ? 21.076 -5.209 -10.705 1.00 88.62 91 ALA A O 1
ATOM 651 N N . ALA A 1 92 ? 19.537 -3.916 -9.711 1.00 85.94 92 ALA A N 1
ATOM 652 C CA . ALA A 1 92 ? 19.506 -4.679 -8.466 1.00 85.94 92 ALA A CA 1
ATOM 653 C C . ALA A 1 92 ? 18.975 -6.106 -8.682 1.00 85.94 92 ALA A C 1
ATOM 655 O O . ALA A 1 92 ? 19.564 -7.058 -8.170 1.00 85.94 92 ALA A O 1
ATOM 656 N N . GLY A 1 93 ? 17.914 -6.263 -9.476 1.00 86.81 93 GLY A N 1
ATOM 657 C CA . GLY A 1 93 ? 17.348 -7.554 -9.859 1.00 86.81 93 GLY A CA 1
ATOM 658 C C . GLY A 1 93 ? 18.353 -8.424 -10.612 1.00 86.81 93 GLY A C 1
ATOM 659 O O . GLY A 1 93 ? 18.550 -9.581 -10.247 1.00 86.81 93 GLY A O 1
ATOM 660 N N . LEU A 1 94 ? 19.076 -7.854 -11.582 1.00 89.19 94 LEU A N 1
ATOM 661 C CA . LEU A 1 94 ? 20.152 -8.549 -12.297 1.00 89.19 94 LEU A CA 1
ATOM 662 C C . LEU A 1 94 ? 21.283 -8.985 -11.356 1.00 89.19 94 LEU A C 1
ATOM 664 O O . LEU A 1 94 ? 21.727 -10.131 -11.413 1.00 89.19 94 LEU A O 1
ATOM 668 N N . LEU A 1 95 ? 21.726 -8.110 -10.448 1.00 91.50 95 LEU A N 1
ATOM 669 C CA . LEU A 1 95 ? 22.757 -8.449 -9.461 1.00 91.50 95 LEU A CA 1
ATOM 670 C C . LEU A 1 95 ? 22.305 -9.566 -8.507 1.00 91.50 95 LEU A C 1
ATOM 672 O O . LEU A 1 95 ? 23.093 -10.457 -8.179 1.00 91.50 95 LEU A O 1
ATOM 676 N N . LEU A 1 96 ? 21.042 -9.544 -8.074 1.00 87.56 96 LEU A N 1
ATOM 677 C CA . LEU A 1 96 ? 20.458 -10.597 -7.244 1.00 87.56 96 LEU A CA 1
ATOM 678 C C . LEU A 1 96 ? 20.316 -11.915 -8.016 1.00 87.56 96 LEU A C 1
ATOM 680 O O . LEU A 1 96 ? 20.662 -12.964 -7.472 1.00 87.56 96 LEU A O 1
ATOM 684 N N . GLY A 1 97 ? 19.901 -11.866 -9.284 1.00 89.31 97 GLY A N 1
ATOM 685 C CA . GLY A 1 97 ? 19.817 -13.028 -10.172 1.00 89.31 97 GLY A CA 1
ATOM 686 C C . GLY A 1 97 ? 21.177 -13.696 -10.386 1.00 89.31 97 GLY A C 1
ATOM 687 O O . GLY A 1 97 ? 21.313 -14.902 -10.184 1.00 89.31 97 GLY A O 1
ATOM 688 N N . LEU A 1 98 ? 22.221 -12.907 -10.664 1.00 92.56 98 LEU A N 1
ATOM 689 C CA . LEU A 1 98 ? 23.596 -13.408 -10.784 1.00 92.56 98 LEU A CA 1
ATOM 690 C C . LEU A 1 98 ? 24.093 -14.054 -9.479 1.00 92.56 98 LEU A C 1
ATOM 692 O O . LEU A 1 98 ? 24.793 -15.070 -9.501 1.00 92.56 98 LEU A O 1
ATOM 696 N N . ARG A 1 99 ? 23.717 -13.499 -8.319 1.00 89.25 99 ARG A N 1
ATOM 697 C CA . ARG A 1 99 ? 24.065 -14.073 -7.010 1.00 89.25 99 ARG A CA 1
ATOM 698 C C . ARG A 1 99 ? 23.336 -15.393 -6.739 1.00 89.25 99 ARG A C 1
ATOM 700 O O . ARG A 1 99 ? 23.944 -16.314 -6.182 1.00 89.25 99 ARG A O 1
ATOM 707 N N . ALA A 1 100 ? 22.064 -15.491 -7.120 1.00 86.50 100 ALA A N 1
ATOM 708 C CA . ALA A 1 100 ? 21.276 -16.714 -6.996 1.00 86.50 100 ALA A CA 1
ATOM 709 C C . ALA A 1 100 ? 21.851 -17.830 -7.883 1.00 86.50 100 ALA A C 1
ATOM 711 O O . ALA A 1 100 ? 22.188 -18.898 -7.372 1.00 86.50 100 ALA A O 1
ATOM 712 N N . GLN A 1 101 ? 22.118 -17.534 -9.159 1.00 89.75 101 GLN A N 1
ATOM 713 C CA . GLN A 1 101 ? 22.699 -18.479 -10.118 1.00 89.75 101 GLN A CA 1
ATOM 714 C C . GLN A 1 101 ? 24.068 -19.016 -9.664 1.00 89.75 101 GLN A C 1
ATOM 716 O O . GLN A 1 101 ? 24.371 -20.205 -9.808 1.00 89.75 101 GLN A O 1
ATOM 721 N N . ARG A 1 102 ? 24.901 -18.162 -9.051 1.00 88.75 102 ARG A N 1
ATOM 722 C CA . ARG A 1 102 ? 26.190 -18.586 -8.480 1.00 88.75 102 ARG A CA 1
ATOM 723 C C . ARG A 1 102 ? 26.014 -19.556 -7.310 1.00 88.75 102 ARG A C 1
ATOM 725 O O . ARG A 1 102 ? 26.789 -20.499 -7.184 1.00 88.75 102 ARG A O 1
ATOM 732 N N . SER A 1 103 ? 24.995 -19.341 -6.479 1.00 86.75 103 SER A N 1
ATOM 733 C CA . SER A 1 103 ? 24.696 -20.201 -5.326 1.00 86.75 103 SER A CA 1
ATOM 734 C C . SER A 1 103 ? 24.202 -21.586 -5.760 1.00 86.75 103 SER A C 1
ATOM 736 O O . SER A 1 103 ? 24.559 -22.585 -5.139 1.00 86.75 103 SER A O 1
ATOM 738 N N . GLU A 1 104 ? 23.433 -21.663 -6.847 1.00 85.56 104 GLU A N 1
ATOM 739 C CA . GLU A 1 104 ? 22.967 -22.924 -7.442 1.00 85.56 104 GLU A CA 1
ATOM 740 C C . GLU A 1 104 ? 24.099 -23.689 -8.136 1.00 85.56 104 GLU A C 1
ATOM 742 O O . GLU A 1 104 ? 24.253 -24.893 -7.932 1.00 85.56 104 GLU A O 1
ATOM 747 N N . SER A 1 105 ? 24.963 -22.980 -8.867 1.00 84.50 105 SER A N 1
ATOM 748 C CA . SER A 1 105 ? 26.134 -23.576 -9.525 1.00 84.50 105 SER A CA 1
ATOM 749 C C . SER A 1 105 ? 27.092 -24.225 -8.516 1.00 84.50 105 SER A C 1
ATOM 751 O O . SER A 1 105 ? 27.633 -25.300 -8.767 1.00 84.50 105 SER A O 1
ATOM 753 N N . SER A 1 106 ? 27.271 -23.616 -7.337 1.00 80.19 106 SER A N 1
ATOM 754 C CA . SER A 1 106 ? 28.066 -24.204 -6.251 1.00 80.19 106 SER A CA 1
ATOM 755 C C . SER A 1 106 ? 27.425 -25.447 -5.627 1.00 80.19 106 SER A C 1
ATOM 757 O O . SER A 1 106 ? 28.155 -26.326 -5.178 1.00 80.19 106 SER A O 1
ATOM 759 N N . ARG A 1 107 ? 26.089 -25.553 -5.604 1.00 76.25 107 ARG A N 1
ATOM 760 C CA . ARG A 1 107 ? 25.394 -26.756 -5.112 1.00 76.25 107 ARG A CA 1
ATOM 761 C C . ARG A 1 107 ? 25.543 -27.924 -6.087 1.00 76.25 107 ARG A C 1
ATOM 763 O O . ARG A 1 107 ? 25.932 -29.004 -5.660 1.00 76.25 107 ARG A O 1
ATOM 770 N N . HIS A 1 108 ? 25.357 -27.683 -7.386 1.00 72.56 108 HIS A N 1
ATOM 771 C CA . HIS A 1 108 ? 25.558 -28.713 -8.412 1.00 72.56 108 HIS A CA 1
ATOM 772 C C . HIS A 1 108 ? 27.007 -29.222 -8.490 1.00 72.56 108 HIS A C 1
ATOM 774 O O . HIS A 1 108 ? 27.227 -30.408 -8.722 1.00 72.56 108 HIS A O 1
ATOM 780 N N . ALA A 1 109 ? 28.005 -28.364 -8.249 1.00 73.69 109 ALA A N 1
ATOM 781 C CA . ALA A 1 109 ? 29.411 -28.781 -8.228 1.00 73.69 109 ALA A CA 1
ATOM 782 C C . ALA A 1 109 ? 29.761 -29.718 -7.050 1.00 73.69 109 ALA A C 1
ATOM 784 O O . ALA A 1 109 ? 30.655 -30.556 -7.178 1.00 73.69 109 ALA A O 1
ATOM 785 N N . LEU A 1 110 ? 29.061 -29.595 -5.916 1.00 68.75 110 LEU A N 1
ATOM 786 C CA . LEU A 1 110 ? 29.252 -30.455 -4.741 1.00 68.75 110 LEU A CA 1
ATOM 787 C C . LEU A 1 110 ? 28.515 -31.796 -4.873 1.00 68.75 110 LEU A C 1
ATOM 789 O O . LEU A 1 110 ? 29.011 -32.804 -4.387 1.00 68.75 110 LEU A O 1
ATOM 793 N N . GLU A 1 111 ? 27.375 -31.824 -5.564 1.00 67.56 111 GLU A N 1
ATOM 794 C CA . GLU A 1 111 ? 26.594 -33.048 -5.805 1.00 67.56 111 GLU A CA 1
ATOM 795 C C . GLU A 1 111 ? 27.184 -33.916 -6.936 1.00 67.56 111 GLU A C 1
ATOM 797 O O . GLU A 1 111 ? 27.030 -35.132 -6.939 1.00 67.56 111 GLU A O 1
ATOM 802 N N . GLY A 1 112 ? 27.942 -33.317 -7.863 1.00 63.38 112 GLY A N 1
ATOM 803 C CA . GLY A 1 112 ? 28.667 -34.036 -8.919 1.00 63.38 112 GLY A CA 1
ATOM 804 C C . GLY A 1 112 ? 29.993 -34.683 -8.491 1.00 63.38 112 GLY A C 1
ATOM 805 O O . GLY A 1 112 ? 30.667 -35.275 -9.332 1.00 63.38 112 GLY A O 1
ATOM 806 N N . SER A 1 113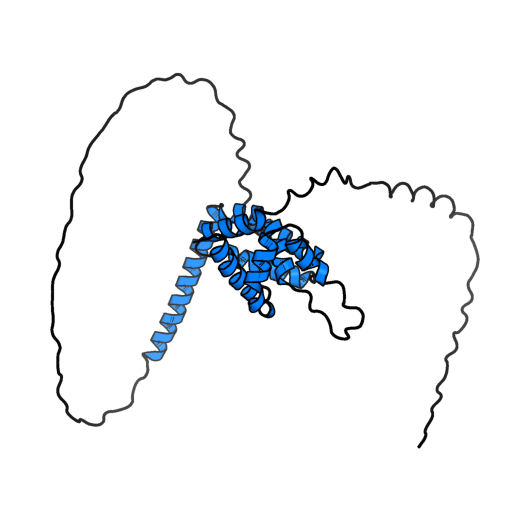 ? 30.389 -34.566 -7.219 1.00 60.03 113 SER A N 1
ATOM 807 C CA . SER A 1 113 ? 31.658 -35.096 -6.692 1.00 60.03 113 SER A CA 1
ATOM 808 C C . SER A 1 113 ? 31.446 -36.207 -5.660 1.00 60.03 113 SER A C 1
ATOM 810 O O . SER A 1 113 ? 32.071 -36.181 -4.601 1.00 60.03 113 SER A O 1
ATOM 812 N N . ASP A 1 114 ? 30.596 -37.189 -5.970 1.00 61.44 114 ASP A N 1
ATOM 813 C CA . ASP A 1 114 ? 30.573 -38.467 -5.250 1.00 61.44 114 ASP A CA 1
ATOM 814 C C . ASP A 1 114 ? 31.387 -39.524 -6.028 1.00 61.44 114 ASP A C 1
ATOM 816 O O . ASP A 1 114 ? 30.895 -40.117 -6.997 1.00 61.44 114 ASP A O 1
ATOM 820 N N . PRO A 1 115 ? 32.675 -39.740 -5.694 1.00 64.00 115 PRO A N 1
ATOM 821 C CA . PRO A 1 115 ? 33.420 -40.875 -6.189 1.00 64.00 115 PRO A CA 1
ATOM 822 C C . PRO A 1 115 ? 33.093 -42.107 -5.337 1.00 64.00 115 PRO A C 1
ATOM 824 O O . PRO A 1 115 ? 33.430 -42.182 -4.161 1.00 64.00 115 PRO A O 1
ATOM 827 N N . ALA A 1 116 ? 32.579 -43.125 -6.022 1.00 56.72 116 ALA A N 1
ATOM 828 C CA . ALA A 1 116 ? 32.581 -44.533 -5.633 1.00 56.72 116 ALA A CA 1
ATOM 829 C C . ALA A 1 116 ? 31.463 -45.028 -4.697 1.00 56.72 116 ALA A C 1
ATOM 831 O O . ALA A 1 116 ? 31.564 -45.035 -3.472 1.00 56.72 116 ALA A O 1
ATOM 832 N N . SER A 1 117 ? 30.525 -45.754 -5.308 1.00 52.28 117 SER A N 1
ATOM 833 C CA . SER A 1 117 ? 30.227 -47.108 -4.833 1.00 52.28 117 SER A CA 1
ATOM 834 C C . SER A 1 117 ? 29.820 -48.047 -5.971 1.00 52.28 117 SER A C 1
ATOM 836 O O . SER A 1 117 ? 29.447 -47.591 -7.052 1.00 52.28 117 SER A O 1
ATOM 838 N N . PRO A 1 118 ? 30.055 -49.359 -5.800 1.00 57.00 118 PRO A N 1
ATOM 839 C CA . PRO A 1 118 ? 30.607 -50.209 -6.838 1.00 57.00 118 PRO A CA 1
ATOM 840 C C . PRO A 1 118 ? 29.551 -51.037 -7.570 1.00 57.00 118 PRO A C 1
ATOM 842 O O . PRO A 1 118 ? 28.461 -51.304 -7.079 1.00 57.00 118 PRO A O 1
ATOM 845 N N . ARG A 1 119 ? 29.977 -51.501 -8.746 1.00 55.47 119 ARG A N 1
ATOM 846 C CA . ARG A 1 119 ? 29.504 -52.669 -9.503 1.00 55.47 119 ARG A CA 1
ATOM 847 C C . ARG A 1 119 ? 28.689 -53.677 -8.675 1.00 55.47 119 ARG A C 1
ATOM 849 O O . ARG A 1 119 ? 29.259 -54.304 -7.790 1.00 55.47 119 ARG A O 1
ATOM 856 N N . HIS A 1 120 ? 27.455 -53.968 -9.095 1.00 49.03 120 HIS A N 1
ATOM 857 C CA . HIS A 1 120 ? 26.951 -55.345 -9.161 1.00 49.03 120 HIS A CA 1
ATOM 858 C C . HIS A 1 120 ? 25.717 -55.492 -10.075 1.00 49.03 120 HIS A C 1
ATOM 860 O O . HIS A 1 120 ? 24.742 -54.772 -9.912 1.00 49.03 120 HIS A O 1
ATOM 866 N N . ALA A 1 121 ? 25.823 -56.473 -10.986 1.00 49.03 121 ALA A N 1
ATOM 867 C CA . ALA A 1 121 ? 24.786 -57.256 -11.684 1.00 49.03 121 ALA A CA 1
ATOM 868 C C . ALA A 1 121 ? 23.690 -56.482 -12.451 1.00 49.03 121 ALA A C 1
ATOM 870 O O . ALA A 1 121 ? 22.811 -55.869 -11.868 1.00 49.03 121 ALA A O 1
ATOM 871 N N . VAL A 1 122 ? 23.727 -56.427 -13.788 1.00 57.06 122 VAL A N 1
ATOM 872 C CA . VAL A 1 122 ? 23.280 -57.507 -14.699 1.00 57.06 122 VAL A CA 1
ATOM 873 C C . VAL A 1 122 ? 21.948 -58.102 -14.248 1.00 57.06 122 VAL A C 1
ATOM 875 O O . VAL A 1 122 ? 21.929 -59.100 -13.537 1.00 57.06 122 VAL A O 1
ATOM 878 N N . ASP A 1 123 ? 20.851 -57.527 -14.734 1.00 47.16 123 ASP A N 1
ATOM 879 C CA . ASP A 1 123 ? 19.763 -58.348 -15.250 1.00 47.16 123 ASP A CA 1
ATOM 880 C C . ASP A 1 123 ? 19.089 -57.632 -16.424 1.00 47.16 123 ASP A C 1
ATOM 882 O O . ASP A 1 123 ? 18.868 -56.419 -16.404 1.00 47.16 123 ASP A O 1
ATOM 886 N N . GLY A 1 124 ? 18.889 -58.386 -17.498 1.00 56.47 124 GLY A N 1
ATOM 887 C CA . GLY A 1 124 ? 18.464 -57.880 -18.791 1.00 56.47 124 GLY A CA 1
ATOM 888 C C . GLY A 1 124 ? 16.977 -57.557 -18.822 1.00 56.47 124 GLY A C 1
ATOM 889 O O . GLY A 1 124 ? 16.162 -58.295 -18.275 1.00 56.47 124 GLY A O 1
ATOM 890 N N . ARG A 1 125 ? 16.621 -56.482 -19.530 1.00 45.16 125 ARG A N 1
ATOM 891 C CA . ARG A 1 125 ? 15.348 -56.356 -20.250 1.00 45.16 125 ARG A CA 1
ATOM 892 C C . ARG A 1 125 ? 15.417 -55.227 -21.271 1.00 45.16 125 ARG A C 1
ATOM 894 O O . ARG A 1 125 ? 15.997 -54.174 -21.023 1.00 45.16 125 ARG A O 1
ATOM 901 N N . ASP A 1 126 ? 14.845 -55.535 -22.423 1.00 48.44 126 ASP A N 1
ATOM 902 C CA . ASP A 1 126 ? 14.955 -54.850 -23.703 1.00 48.44 126 ASP A CA 1
ATOM 903 C C . ASP A 1 126 ? 14.438 -53.398 -23.741 1.00 48.44 126 ASP A C 1
ATOM 905 O O . ASP A 1 126 ? 13.500 -53.046 -23.019 1.00 48.44 126 ASP A O 1
ATOM 909 N N . PRO A 1 127 ? 14.982 -52.563 -24.650 1.00 54.03 127 PRO A N 1
ATOM 910 C CA . PRO A 1 127 ? 14.513 -51.206 -24.898 1.00 54.03 127 PRO A CA 1
ATOM 911 C C . PRO A 1 127 ? 13.410 -51.165 -25.972 1.00 54.03 127 PRO A C 1
ATOM 913 O O . PRO A 1 127 ? 13.640 -51.487 -27.138 1.00 54.03 127 PRO A O 1
ATOM 916 N N . VAL A 1 128 ? 12.219 -50.681 -25.606 1.00 55.38 128 VAL A N 1
ATOM 917 C CA . VAL A 1 128 ? 11.194 -50.245 -26.570 1.00 55.38 128 VAL A CA 1
ATOM 918 C C . VAL A 1 128 ? 11.348 -48.742 -26.802 1.00 55.38 128 VAL A C 1
ATOM 920 O O . VAL A 1 128 ? 11.037 -47.923 -25.942 1.00 55.38 128 VAL A O 1
ATOM 923 N N . LEU A 1 129 ? 11.844 -48.397 -27.989 1.00 58.88 129 LEU A N 1
ATOM 924 C CA . LEU A 1 129 ? 11.795 -47.054 -28.568 1.00 58.88 129 LEU A CA 1
ATOM 925 C C . LEU A 1 129 ? 10.343 -46.642 -28.859 1.00 58.88 129 LEU A C 1
ATOM 927 O O . LEU A 1 129 ? 9.582 -47.447 -29.398 1.00 58.88 129 LEU A O 1
ATOM 931 N N . PRO A 1 130 ? 10.020 -45.350 -28.699 1.00 58.09 130 PRO A N 1
ATOM 932 C CA . PRO A 1 130 ? 9.214 -44.667 -29.701 1.00 58.09 130 PRO A CA 1
ATOM 933 C C . PRO A 1 130 ? 10.020 -43.550 -30.366 1.00 58.09 130 PRO A C 1
ATOM 935 O O . PRO A 1 130 ? 10.344 -42.513 -29.795 1.00 58.09 130 PRO A O 1
ATOM 938 N N . ARG A 1 131 ? 10.310 -43.830 -31.630 1.00 51.72 131 ARG A N 1
ATOM 939 C CA . ARG A 1 131 ? 10.621 -42.918 -32.726 1.00 51.72 131 ARG A CA 1
ATOM 940 C C . ARG A 1 131 ? 9.319 -42.225 -33.137 1.00 51.72 131 ARG A C 1
ATOM 942 O O . ARG A 1 131 ? 8.356 -42.950 -33.317 1.00 51.72 131 ARG A O 1
ATOM 949 N N . HIS A 1 132 ? 9.302 -40.902 -33.301 1.00 53.06 132 HIS A N 1
ATOM 950 C CA . HIS A 1 132 ? 8.497 -40.127 -34.272 1.00 53.06 132 HIS A CA 1
ATOM 951 C C . HIS A 1 132 ? 8.803 -38.633 -34.035 1.00 53.06 132 HIS A C 1
ATOM 953 O O . HIS A 1 132 ? 8.672 -38.161 -32.914 1.00 53.06 132 HIS A O 1
ATOM 959 N N . ALA A 1 133 ? 9.512 -37.972 -34.955 1.00 46.78 133 ALA A N 1
ATOM 960 C CA . ALA A 1 133 ? 9.019 -37.343 -36.195 1.00 46.78 133 ALA A CA 1
ATOM 961 C C . ALA A 1 133 ? 8.550 -35.902 -35.884 1.00 46.78 133 ALA A C 1
ATOM 963 O O . ALA A 1 133 ? 7.763 -35.722 -34.967 1.00 46.78 133 ALA A O 1
ATOM 964 N N . ASP A 1 134 ? 9.118 -34.832 -36.438 1.00 43.44 134 ASP A N 1
ATOM 965 C CA . ASP A 1 134 ? 9.256 -34.431 -37.853 1.00 43.44 134 ASP A CA 1
ATOM 966 C C . ASP A 1 134 ? 8.402 -33.160 -38.059 1.00 43.44 134 ASP A C 1
ATOM 968 O O . ASP A 1 134 ? 7.293 -33.085 -37.534 1.00 43.44 134 ASP A O 1
ATOM 972 N N . GLY A 1 135 ? 8.911 -32.196 -38.832 1.00 42.31 135 GLY A N 1
ATOM 973 C CA . GLY A 1 135 ? 8.075 -31.241 -39.573 1.00 42.31 135 GLY A CA 1
ATOM 974 C C . GLY A 1 135 ? 7.968 -29.781 -39.096 1.00 42.31 135 GLY A C 1
ATOM 975 O O . GLY A 1 135 ? 7.381 -29.497 -38.055 1.00 42.31 135 GLY A O 1
ATOM 976 N N . GLY A 1 136 ? 8.396 -28.865 -39.981 1.00 45.31 136 GLY A N 1
ATOM 977 C CA . GLY A 1 136 ? 7.908 -27.478 -40.120 1.00 45.31 136 GLY A CA 1
ATOM 978 C C . GLY A 1 136 ? 8.959 -26.423 -39.764 1.00 45.31 136 GLY A C 1
ATOM 979 O O . GLY A 1 136 ? 9.098 -26.096 -38.593 1.00 45.31 136 GLY A O 1
ATOM 980 N N . ASP A 1 137 ? 9.805 -25.896 -40.657 1.00 46.66 137 ASP A N 1
ATOM 981 C CA . ASP A 1 137 ? 9.559 -25.296 -41.985 1.00 46.66 137 ASP A CA 1
ATOM 982 C C . ASP A 1 137 ? 8.441 -24.243 -41.973 1.00 46.66 137 ASP A C 1
ATOM 984 O O . ASP A 1 137 ? 7.264 -24.582 -41.854 1.00 46.66 137 ASP A O 1
ATOM 988 N N . GLY A 1 138 ? 8.802 -22.962 -42.140 1.00 45.25 138 GLY A N 1
ATOM 989 C CA . GLY A 1 138 ? 7.814 -21.924 -42.439 1.00 45.25 138 GLY A CA 1
ATOM 990 C C . GLY A 1 138 ? 8.203 -20.468 -42.167 1.00 45.25 138 GLY A C 1
ATOM 991 O O . GLY A 1 138 ? 7.846 -19.929 -41.129 1.00 45.25 138 GLY A O 1
ATOM 992 N N . ALA A 1 139 ? 8.767 -19.838 -43.201 1.00 48.88 139 ALA A N 1
ATOM 993 C CA . ALA A 1 139 ? 8.487 -18.470 -43.661 1.00 48.88 139 ALA A CA 1
ATOM 994 C C . ALA A 1 139 ? 9.081 -17.249 -42.922 1.00 48.88 139 ALA A C 1
ATOM 996 O O . ALA A 1 139 ? 8.497 -16.694 -41.992 1.00 48.88 139 ALA A O 1
ATOM 997 N N . ASP A 1 140 ? 10.152 -16.724 -43.528 1.00 53.31 140 ASP A N 1
ATOM 998 C CA . ASP A 1 140 ? 10.335 -15.287 -43.766 1.00 53.31 140 ASP A CA 1
ATOM 999 C C . ASP A 1 140 ? 9.146 -14.707 -44.560 1.00 53.31 140 ASP A C 1
ATOM 1001 O O . ASP A 1 140 ? 8.574 -15.386 -45.424 1.00 53.31 140 ASP A O 1
ATOM 1005 N N . PRO A 1 141 ? 8.798 -13.432 -44.328 1.00 64.31 141 PRO A N 1
ATOM 1006 C CA . PRO A 1 141 ? 8.764 -12.547 -45.486 1.00 64.31 141 PRO A CA 1
ATOM 1007 C C . PRO A 1 141 ? 9.392 -11.169 -45.252 1.00 64.31 141 PRO A C 1
ATOM 1009 O O . PRO A 1 141 ? 9.111 -10.460 -44.284 1.00 64.31 141 PRO A O 1
ATOM 1012 N N . ASP A 1 142 ? 10.176 -10.795 -46.261 1.00 51.44 142 ASP A N 1
ATOM 1013 C CA . ASP A 1 142 ? 10.528 -9.442 -46.664 1.00 51.44 142 ASP A CA 1
ATOM 1014 C C . ASP A 1 142 ? 9.356 -8.455 -46.566 1.00 51.44 142 ASP A C 1
ATOM 1016 O O . ASP A 1 142 ? 8.266 -8.691 -47.093 1.00 51.44 142 ASP A O 1
ATOM 1020 N N . ALA A 1 143 ? 9.636 -7.270 -46.024 1.00 49.72 143 ALA A N 1
ATOM 1021 C CA . ALA A 1 143 ? 8.903 -6.057 -46.367 1.00 49.72 143 ALA A CA 1
ATOM 1022 C C . ALA A 1 143 ? 9.877 -4.876 -46.452 1.00 49.72 143 ALA A C 1
ATOM 1024 O O . ALA A 1 143 ? 10.138 -4.161 -45.486 1.00 49.72 143 ALA A O 1
ATOM 1025 N N . SER A 1 144 ? 10.418 -4.709 -47.658 1.00 54.91 144 SER A N 1
ATOM 1026 C CA . SER A 1 144 ? 10.983 -3.456 -48.157 1.00 54.91 144 SER A CA 1
ATOM 1027 C C . SER A 1 144 ? 9.855 -2.466 -48.497 1.00 54.91 144 SER A C 1
ATOM 1029 O O . SER A 1 144 ? 8.811 -2.870 -49.005 1.00 54.91 144 SER A O 1
ATOM 1031 N N . GLY A 1 145 ? 10.087 -1.172 -48.261 1.00 46.00 145 GLY A N 1
ATOM 1032 C CA . GLY A 1 145 ? 9.207 -0.051 -48.627 1.00 46.00 145 GLY A CA 1
ATOM 1033 C C . GLY A 1 145 ? 9.604 1.201 -47.833 1.00 46.00 145 GLY A C 1
ATOM 1034 O O . GLY A 1 145 ? 9.167 1.372 -46.705 1.00 46.00 145 GLY A O 1
ATOM 1035 N N . ASP A 1 146 ? 10.653 1.932 -48.207 1.00 44.78 146 ASP A N 1
ATOM 1036 C CA . ASP A 1 146 ? 10.689 2.953 -49.268 1.00 44.78 146 ASP A CA 1
ATOM 1037 C C . ASP A 1 146 ? 9.902 4.231 -48.904 1.00 44.78 146 ASP A C 1
ATOM 1039 O O . ASP A 1 146 ? 8.674 4.228 -48.909 1.00 44.78 146 ASP A O 1
ATOM 1043 N N . ALA A 1 147 ? 10.633 5.305 -48.554 1.00 46.34 147 ALA A N 1
ATOM 1044 C CA . ALA A 1 147 ? 10.327 6.704 -48.906 1.00 46.34 147 ALA A CA 1
ATOM 1045 C C . ALA A 1 147 ? 11.332 7.707 -48.279 1.00 46.34 147 ALA A C 1
ATOM 1047 O O . ALA A 1 147 ? 11.298 7.958 -47.071 1.00 46.34 147 ALA A O 1
ATOM 1048 N N . PRO A 1 148 ? 12.171 8.383 -49.090 1.00 59.94 148 PRO A N 1
ATOM 1049 C CA . PRO A 1 148 ? 12.850 9.620 -48.718 1.00 59.94 148 PRO A CA 1
ATOM 1050 C C . PRO A 1 148 ? 12.032 10.841 -49.182 1.00 59.94 148 PRO A C 1
ATOM 1052 O O . PRO A 1 148 ? 12.057 11.224 -50.349 1.00 59.94 148 PRO A O 1
ATOM 1055 N N . GLY A 1 149 ? 11.313 11.481 -48.257 1.00 46.62 149 GLY A N 1
ATOM 1056 C CA . GLY A 1 149 ? 10.534 12.703 -48.500 1.00 46.62 149 GLY A CA 1
ATOM 1057 C C . GLY A 1 149 ? 11.122 13.915 -47.784 1.00 46.62 149 GLY A C 1
ATOM 1058 O O . GLY A 1 149 ? 10.650 14.307 -46.722 1.00 46.62 149 GLY A O 1
ATOM 1059 N N . ARG A 1 150 ? 12.178 14.500 -48.356 1.00 52.38 150 ARG A N 1
ATOM 1060 C CA . ARG A 1 150 ? 12.865 15.701 -47.862 1.00 52.38 150 ARG A CA 1
ATOM 1061 C C . ARG A 1 150 ? 12.322 16.935 -48.596 1.00 52.38 150 ARG A C 1
ATOM 1063 O O . ARG A 1 150 ? 12.781 17.258 -49.684 1.00 52.38 150 ARG A O 1
ATOM 1070 N N . THR A 1 151 ? 11.382 17.643 -47.979 1.00 52.28 151 THR A N 1
ATOM 1071 C CA . THR A 1 151 ? 10.998 19.030 -48.313 1.00 52.28 151 THR A CA 1
ATOM 1072 C C . THR A 1 151 ? 10.907 19.766 -46.976 1.00 52.28 151 THR A C 1
ATOM 1074 O O . THR A 1 151 ? 10.068 19.438 -46.152 1.00 52.28 151 THR A O 1
ATOM 1077 N N . GLY A 1 152 ? 11.840 20.638 -46.606 1.00 56.62 152 GLY A N 1
ATOM 1078 C CA . GLY A 1 152 ? 12.046 21.907 -47.292 1.00 56.62 152 GLY A CA 1
ATOM 1079 C C . GLY A 1 152 ? 11.010 22.928 -46.815 1.00 56.62 152 GLY A C 1
ATOM 1080 O O . GLY A 1 152 ? 10.271 23.458 -47.633 1.00 56.62 152 GLY A O 1
ATOM 1081 N N . GLN A 1 153 ? 10.920 23.170 -45.502 1.00 51.09 153 GLN A N 1
ATOM 1082 C CA . GLN A 1 153 ? 10.112 24.256 -44.950 1.00 51.09 153 GLN A CA 1
ATOM 1083 C C . GLN A 1 153 ? 11.002 25.116 -44.048 1.00 51.09 153 GLN A C 1
ATOM 1085 O O . GLN A 1 153 ? 11.243 24.812 -42.884 1.00 51.09 153 GLN A O 1
ATOM 1090 N N . MET A 1 154 ? 11.556 26.169 -44.654 1.00 58.19 154 MET A N 1
ATOM 1091 C CA . MET A 1 154 ? 12.102 27.321 -43.948 1.00 58.19 154 MET A CA 1
ATOM 1092 C C . MET A 1 154 ? 10.919 28.047 -43.304 1.00 58.19 154 MET A C 1
ATOM 1094 O O . MET A 1 154 ? 10.168 28.734 -43.994 1.00 58.19 154 MET A O 1
ATOM 1098 N N . HIS A 1 155 ? 10.721 27.844 -42.004 1.00 59.09 155 HIS A N 1
ATOM 1099 C CA . HIS A 1 155 ? 9.815 28.654 -41.200 1.00 59.09 155 HIS A CA 1
ATOM 1100 C C . HIS A 1 155 ? 10.636 29.390 -40.144 1.00 59.09 155 HIS A C 1
ATOM 1102 O O . HIS A 1 155 ? 11.528 28.816 -39.520 1.00 59.09 155 HIS A O 1
ATOM 1108 N N . SER A 1 156 ? 10.383 30.689 -40.065 1.00 54.97 156 SER A N 1
ATOM 1109 C CA . SER A 1 156 ? 11.154 31.707 -39.363 1.00 54.97 156 SER A CA 1
ATOM 1110 C C . SER A 1 156 ? 11.411 31.384 -37.883 1.00 54.97 156 SER A C 1
ATOM 1112 O O . SER A 1 156 ? 10.508 30.882 -37.215 1.00 54.97 156 SER A O 1
ATOM 1114 N N . PRO A 1 157 ? 12.602 31.712 -37.348 1.00 65.94 157 PRO A N 1
ATOM 1115 C CA . PRO A 1 157 ? 12.890 31.604 -35.927 1.00 65.94 157 PRO A CA 1
ATOM 1116 C C . PRO A 1 157 ? 12.427 32.881 -35.218 1.00 65.94 157 PRO A C 1
ATOM 1118 O O . PRO A 1 157 ? 13.014 33.941 -35.410 1.00 65.94 157 PRO A O 1
ATOM 1121 N N . ASP A 1 158 ? 11.366 32.782 -34.425 1.00 52.28 158 ASP A N 1
ATOM 1122 C CA . ASP A 1 158 ? 10.941 33.814 -33.474 1.00 52.28 158 ASP A CA 1
ATOM 1123 C C . ASP A 1 158 ? 9.917 33.202 -32.503 1.00 52.28 158 ASP A C 1
ATOM 1125 O O . ASP A 1 158 ? 9.081 32.408 -32.945 1.00 52.28 158 ASP A O 1
ATOM 1129 N N . PRO A 1 159 ? 9.828 33.635 -31.238 1.00 53.81 159 PRO A N 1
ATOM 1130 C CA . PRO A 1 159 ? 10.862 33.891 -30.237 1.00 53.81 159 PRO A CA 1
ATOM 1131 C C . PRO A 1 159 ? 10.881 32.768 -29.174 1.00 53.81 159 PRO A C 1
ATOM 1133 O O . PRO A 1 159 ? 9.859 32.132 -28.935 1.00 53.81 159 PRO A O 1
ATOM 1136 N N . ASP A 1 160 ? 12.028 32.559 -28.515 1.00 58.69 160 ASP A N 1
ATOM 1137 C CA . ASP A 1 160 ? 12.240 31.609 -27.404 1.00 58.69 160 ASP A CA 1
ATOM 1138 C C . ASP A 1 160 ? 11.085 31.628 -26.376 1.00 58.69 160 ASP A C 1
ATOM 1140 O O . ASP A 1 160 ? 11.001 32.554 -25.555 1.00 58.69 160 ASP A O 1
ATOM 1144 N N . PRO A 1 161 ? 10.195 30.616 -26.354 1.00 57.94 161 PRO A N 1
ATOM 1145 C CA . PRO A 1 161 ? 9.298 30.436 -25.237 1.00 57.94 161 PRO A CA 1
ATOM 1146 C C . PRO A 1 161 ? 10.111 29.769 -24.135 1.00 57.94 161 PRO A C 1
ATOM 1148 O O . PRO A 1 161 ? 10.380 28.575 -24.185 1.00 57.94 161 PRO A O 1
ATOM 1151 N N . THR A 1 162 ? 10.509 30.595 -23.167 1.00 50.91 162 THR A N 1
ATOM 1152 C CA . THR A 1 162 ? 10.661 30.231 -21.755 1.00 50.91 162 THR A CA 1
ATOM 1153 C C . THR A 1 162 ? 11.271 28.858 -21.535 1.00 50.91 162 THR A C 1
ATOM 1155 O O . THR A 1 162 ? 10.549 27.864 -21.522 1.00 50.91 162 THR A O 1
ATOM 1158 N N . THR A 1 163 ? 12.586 28.849 -21.306 1.00 56.09 163 THR A N 1
ATOM 1159 C CA . THR A 1 163 ? 13.338 27.802 -20.614 1.00 56.09 163 THR A CA 1
ATOM 1160 C C . THR A 1 163 ? 12.425 27.135 -19.599 1.00 56.09 163 THR A C 1
ATOM 1162 O O . THR A 1 163 ? 12.150 27.692 -18.534 1.00 56.09 163 THR A O 1
ATOM 1165 N N . ASP A 1 164 ? 11.865 26.005 -20.022 1.00 50.00 164 ASP A N 1
ATOM 1166 C CA . ASP A 1 164 ? 10.895 25.267 -19.249 1.00 50.00 164 ASP A CA 1
ATOM 1167 C C . ASP A 1 164 ? 11.605 24.916 -17.955 1.00 50.00 164 ASP A C 1
ATOM 1169 O O . ASP A 1 164 ? 12.754 24.451 -17.966 1.00 50.00 164 ASP A O 1
ATOM 1173 N N . ASP A 1 165 ? 10.959 25.302 -16.865 1.00 47.09 165 ASP A N 1
ATOM 1174 C CA . ASP A 1 165 ? 11.447 25.301 -15.501 1.00 47.09 165 ASP A CA 1
ATOM 1175 C C . ASP A 1 165 ? 11.724 23.837 -15.143 1.00 47.09 165 ASP A C 1
ATOM 1177 O O . ASP A 1 165 ? 10.897 23.134 -14.562 1.00 47.09 165 ASP A O 1
ATOM 1181 N N . THR A 1 166 ? 12.881 23.342 -15.597 1.00 54.97 166 THR A N 1
ATOM 1182 C CA . THR A 1 166 ? 13.370 21.981 -15.415 1.00 54.97 166 THR A CA 1
ATOM 1183 C C . THR A 1 166 ? 13.807 21.925 -13.968 1.00 54.97 166 THR A C 1
ATOM 1185 O O . THR A 1 166 ? 14.994 21.933 -13.635 1.00 54.97 166 THR A O 1
ATOM 1188 N N . ARG A 1 167 ? 12.815 21.965 -13.074 1.00 54.88 167 ARG A N 1
ATOM 1189 C CA . ARG A 1 167 ? 12.998 21.666 -11.670 1.00 54.88 167 ARG A CA 1
ATOM 1190 C C . ARG A 1 167 ? 13.763 20.357 -11.651 1.00 54.88 167 ARG A C 1
ATOM 1192 O O . ARG A 1 167 ? 13.301 19.404 -12.284 1.00 54.88 167 ARG A O 1
ATOM 1199 N N . PRO A 1 168 ? 14.929 20.312 -10.987 1.00 53.00 168 PRO A N 1
ATOM 1200 C CA . PRO A 1 168 ? 15.692 19.087 -10.893 1.00 53.00 168 PRO A CA 1
ATOM 1201 C C . PRO A 1 168 ? 14.735 18.020 -10.378 1.00 53.00 168 PRO A C 1
ATOM 1203 O O . PRO A 1 168 ? 14.198 18.163 -9.276 1.00 53.00 168 PRO A O 1
ATOM 1206 N N . SER A 1 169 ? 14.468 17.030 -11.237 1.00 59.41 169 SER A N 1
ATOM 1207 C CA . SER A 1 169 ? 13.670 15.855 -10.917 1.00 59.41 169 SER A CA 1
ATOM 1208 C C . SER A 1 169 ? 14.165 15.369 -9.565 1.00 59.41 169 SER A C 1
ATOM 1210 O O . SER A 1 169 ? 15.346 15.043 -9.404 1.00 59.41 169 SER A O 1
ATOM 1212 N N . SER A 1 170 ? 13.320 15.489 -8.545 1.00 62.12 170 SER A N 1
ATOM 1213 C CA . SER A 1 170 ? 13.672 15.098 -7.190 1.00 62.12 170 SER A CA 1
ATOM 1214 C C . SER A 1 170 ? 14.134 13.652 -7.248 1.00 62.12 170 SER A C 1
ATOM 1216 O O . SER A 1 170 ? 13.376 12.795 -7.696 1.00 62.12 170 SER A O 1
ATOM 1218 N N . ALA A 1 171 ? 15.387 13.397 -6.850 1.00 78.06 171 ALA A N 1
ATOM 1219 C CA . ALA A 1 171 ? 16.017 12.092 -7.027 1.00 78.06 171 ALA A CA 1
ATOM 1220 C C . ALA A 1 171 ? 15.059 10.977 -6.564 1.00 78.06 171 ALA A C 1
ATOM 1222 O O . ALA A 1 171 ? 14.482 11.125 -5.483 1.00 78.06 171 ALA A O 1
ATOM 1223 N N . PRO A 1 172 ? 14.886 9.878 -7.318 1.00 77.75 172 PRO A N 1
ATOM 1224 C CA . PRO A 1 172 ? 13.876 8.833 -7.068 1.00 77.75 172 PRO A CA 1
ATOM 1225 C C . PRO A 1 172 ? 13.822 8.368 -5.609 1.00 77.75 172 PRO A C 1
ATOM 1227 O O . PRO A 1 172 ? 12.756 8.174 -5.028 1.00 77.75 172 PRO A O 1
ATOM 1230 N N . THR A 1 173 ? 14.991 8.269 -4.976 1.00 86.25 173 THR A N 1
ATOM 1231 C CA . THR A 1 173 ? 15.162 7.920 -3.564 1.00 86.25 173 THR A CA 1
ATOM 1232 C C . THR A 1 173 ? 14.375 8.839 -2.624 1.00 86.25 173 THR A C 1
ATOM 1234 O O . THR A 1 173 ? 13.830 8.382 -1.622 1.00 86.25 173 THR A O 1
ATOM 1237 N N . THR A 1 174 ? 14.277 10.130 -2.941 1.00 89.44 174 THR A N 1
ATOM 1238 C CA . THR A 1 174 ? 13.554 11.116 -2.130 1.00 89.44 174 THR A CA 1
ATOM 1239 C C . THR A 1 174 ? 12.041 10.908 -2.165 1.00 89.44 174 THR A C 1
ATOM 1241 O O . THR A 1 174 ? 11.407 11.050 -1.120 1.00 89.44 174 THR A O 1
ATOM 1244 N N . GLU A 1 175 ? 11.464 10.506 -3.303 1.00 91.19 175 GLU A N 1
ATOM 1245 C CA . GLU A 1 175 ? 10.029 10.203 -3.411 1.00 91.19 175 GLU A CA 1
ATOM 1246 C C . GLU A 1 175 ? 9.672 8.913 -2.672 1.00 91.19 175 GLU A C 1
ATOM 1248 O O . GLU A 1 175 ? 8.698 8.878 -1.920 1.00 91.19 175 GLU A O 1
ATOM 1253 N N . VAL A 1 176 ? 10.519 7.883 -2.770 1.00 92.75 176 VAL A N 1
ATOM 1254 C CA . VAL A 1 176 ? 10.349 6.636 -2.003 1.00 92.75 176 VAL A CA 1
ATOM 1255 C C . VAL A 1 176 ? 10.409 6.902 -0.496 1.00 92.75 176 VAL A C 1
ATOM 1257 O O . VAL A 1 176 ? 9.551 6.440 0.260 1.00 92.75 176 VAL A O 1
ATOM 1260 N N . MET A 1 177 ? 11.391 7.689 -0.042 1.00 93.50 177 MET A N 1
ATOM 1261 C CA . MET A 1 177 ? 11.493 8.083 1.366 1.00 93.50 177 MET A CA 1
ATOM 1262 C C . MET A 1 177 ? 10.284 8.909 1.810 1.00 93.50 177 MET A C 1
ATOM 1264 O O . MET A 1 177 ? 9.756 8.687 2.900 1.00 93.50 177 MET A O 1
ATOM 1268 N N . ARG A 1 178 ? 9.815 9.838 0.968 1.00 94.00 178 ARG A N 1
ATOM 1269 C CA . ARG A 1 178 ? 8.621 10.643 1.242 1.00 94.00 178 ARG A CA 1
ATOM 1270 C C . ARG A 1 178 ? 7.384 9.758 1.393 1.00 94.00 178 ARG A C 1
ATOM 1272 O O . ARG A 1 178 ? 6.667 9.926 2.377 1.00 94.00 178 ARG A O 1
ATOM 1279 N N . ALA A 1 179 ? 7.169 8.806 0.485 1.00 94.62 179 ALA A N 1
ATOM 1280 C CA . ALA A 1 179 ? 6.063 7.854 0.546 1.00 94.62 179 ALA A CA 1
ATOM 1281 C C . ALA A 1 179 ? 6.081 7.040 1.850 1.00 94.62 179 ALA A C 1
ATOM 1283 O O . ALA A 1 179 ? 5.083 6.996 2.572 1.00 94.62 179 ALA A O 1
ATOM 1284 N N . ALA A 1 180 ? 7.236 6.468 2.209 1.00 95.56 180 ALA A N 1
ATOM 1285 C CA . ALA A 1 180 ? 7.383 5.687 3.436 1.00 95.56 180 ALA A CA 1
ATOM 1286 C C . ALA A 1 180 ? 7.136 6.531 4.703 1.00 95.56 180 ALA A C 1
ATOM 1288 O O . ALA A 1 180 ? 6.449 6.085 5.624 1.00 95.56 180 ALA A O 1
ATOM 1289 N N . LEU A 1 181 ? 7.640 7.771 4.747 1.00 95.81 181 LEU A N 1
ATOM 1290 C CA . LEU A 1 181 ? 7.426 8.691 5.871 1.00 95.81 181 LEU A CA 1
ATOM 1291 C C . LEU A 1 181 ? 5.961 9.131 5.997 1.00 95.81 181 LEU A C 1
ATOM 1293 O O . LEU A 1 181 ? 5.433 9.180 7.109 1.00 95.81 181 LEU A O 1
ATOM 1297 N N . GLN A 1 182 ? 5.292 9.424 4.878 1.00 95.75 182 GLN A N 1
ATOM 1298 C CA . GLN A 1 182 ? 3.865 9.760 4.855 1.00 95.75 182 GLN A CA 1
ATOM 1299 C C . GLN A 1 182 ? 3.014 8.592 5.360 1.00 95.75 182 GLN A C 1
ATOM 1301 O O . GLN A 1 182 ? 2.160 8.779 6.230 1.00 95.75 182 GLN A O 1
ATOM 1306 N N . MET A 1 183 ? 3.292 7.381 4.870 1.00 97.06 183 MET A N 1
ATOM 1307 C CA . MET A 1 183 ? 2.607 6.171 5.307 1.00 97.06 183 MET A CA 1
ATOM 1308 C C . MET A 1 183 ? 2.829 5.916 6.805 1.00 97.06 183 MET A C 1
ATOM 1310 O O . MET A 1 183 ? 1.856 5.734 7.535 1.00 97.06 183 MET A O 1
ATOM 1314 N N . SER A 1 184 ? 4.071 5.983 7.299 1.00 96.75 184 SER A N 1
ATOM 1315 C CA . SER A 1 184 ? 4.372 5.817 8.730 1.00 96.75 184 SER A CA 1
ATOM 1316 C C . SER A 1 184 ? 3.668 6.863 9.600 1.00 96.75 184 SER A C 1
ATOM 1318 O O . SER A 1 184 ? 3.002 6.517 10.579 1.00 96.75 184 SER A O 1
ATOM 1320 N N . GLY A 1 185 ? 3.731 8.145 9.218 1.00 94.88 185 GLY A N 1
ATOM 1321 C CA . GLY A 1 185 ? 3.033 9.220 9.926 1.00 94.88 185 GLY A CA 1
ATOM 1322 C C . GLY A 1 185 ? 1.532 8.951 10.046 1.00 94.88 185 GLY A C 1
ATOM 1323 O O . GLY A 1 185 ? 0.938 9.165 11.107 1.00 94.88 185 GLY A O 1
ATOM 1324 N N . ARG A 1 186 ? 0.928 8.395 8.989 1.00 95.31 186 ARG A N 1
ATOM 1325 C CA . ARG A 1 186 ? -0.483 8.015 8.986 1.00 95.31 186 ARG A CA 1
ATOM 1326 C C . ARG A 1 186 ? -0.775 6.803 9.872 1.00 95.31 186 ARG A C 1
ATOM 1328 O O . ARG A 1 186 ? -1.732 6.848 10.640 1.00 95.31 186 ARG A O 1
ATOM 1335 N N . LEU A 1 187 ? 0.056 5.762 9.834 1.00 95.12 187 LEU A N 1
ATOM 1336 C CA . LEU A 1 187 ? -0.072 4.580 10.699 1.00 95.12 187 LEU A CA 1
ATOM 1337 C C . LEU A 1 187 ? 0.011 4.950 12.188 1.00 95.12 187 LEU A C 1
ATOM 1339 O O . LEU A 1 187 ? -0.821 4.511 12.985 1.00 95.12 187 LEU A O 1
ATOM 1343 N N . ARG A 1 188 ? 0.948 5.831 12.555 1.00 95.38 188 ARG A N 1
ATOM 1344 C CA . ARG A 1 188 ? 1.080 6.361 13.922 1.00 95.38 188 ARG A CA 1
ATOM 1345 C C . ARG A 1 188 ? -0.161 7.136 14.355 1.00 95.38 188 ARG A C 1
ATOM 1347 O O . ARG A 1 188 ? -0.668 6.926 15.453 1.00 95.38 188 ARG A O 1
ATOM 1354 N N . ALA A 1 189 ? -0.716 7.969 13.471 1.00 91.94 189 ALA A N 1
ATOM 1355 C CA . ALA A 1 189 ? -1.979 8.668 13.729 1.00 91.94 189 ALA A CA 1
ATOM 1356 C C . ALA A 1 189 ? -3.170 7.707 13.933 1.00 91.94 189 ALA A C 1
ATOM 1358 O O . ALA A 1 189 ? -4.183 8.089 14.516 1.00 91.94 189 ALA A O 1
ATOM 1359 N N . ARG A 1 190 ? -3.052 6.449 13.484 1.00 90.94 190 ARG A N 1
ATOM 1360 C CA . ARG A 1 190 ? -4.030 5.373 13.708 1.00 90.94 190 ARG A CA 1
ATOM 1361 C C . ARG A 1 190 ? -3.748 4.517 14.946 1.00 90.94 190 ARG A C 1
ATOM 1363 O O . ARG A 1 190 ? -4.499 3.564 15.168 1.00 90.94 190 ARG A O 1
ATOM 1370 N N . GLY A 1 191 ? -2.738 4.872 15.742 1.00 92.44 191 GLY A N 1
ATOM 1371 C CA . GLY A 1 191 ? -2.398 4.228 17.011 1.00 92.44 191 GLY A CA 1
ATOM 1372 C C . GLY A 1 191 ? -1.412 3.065 16.905 1.00 92.44 191 GLY A C 1
ATOM 1373 O O . GLY A 1 191 ? -1.242 2.352 17.888 1.00 92.44 191 GLY A O 1
ATOM 1374 N N . ILE A 1 192 ? -0.779 2.854 15.746 1.00 93.94 192 ILE A N 1
ATOM 1375 C CA . ILE A 1 192 ? 0.297 1.862 15.610 1.00 93.94 192 ILE A CA 1
ATOM 1376 C C . ILE A 1 192 ? 1.560 2.412 16.281 1.00 93.94 192 ILE A C 1
ATOM 1378 O O . ILE A 1 192 ? 1.866 3.603 16.159 1.00 93.94 192 ILE A O 1
ATOM 1382 N N . GLU A 1 193 ? 2.278 1.550 17.002 1.00 94.69 193 GLU A N 1
ATOM 1383 C CA . GLU A 1 193 ? 3.519 1.912 17.688 1.00 94.69 193 GLU A CA 1
ATOM 1384 C C . GLU A 1 193 ? 4.543 2.480 16.679 1.00 94.69 193 GLU A C 1
ATOM 1386 O O . GLU A 1 193 ? 4.659 1.950 15.574 1.00 94.69 193 GLU A O 1
ATOM 1391 N N . PRO A 1 194 ? 5.266 3.575 16.994 1.00 95.06 194 PRO A N 1
ATOM 1392 C CA . PRO A 1 194 ? 6.153 4.241 16.039 1.00 95.06 194 PRO A CA 1
ATOM 1393 C C . PRO A 1 194 ? 7.166 3.342 15.322 1.00 95.06 194 PRO A C 1
ATOM 1395 O O . PRO A 1 194 ? 7.304 3.461 14.102 1.00 95.06 194 PRO A O 1
ATOM 1398 N N . SER A 1 195 ? 7.854 2.451 16.042 1.00 94.56 195 SER A N 1
ATOM 1399 C CA . SER A 1 195 ? 8.853 1.556 15.447 1.00 94.56 195 SER A CA 1
ATOM 1400 C C . SER A 1 195 ? 8.217 0.486 14.552 1.00 94.56 195 SER A C 1
ATOM 1402 O O . SER A 1 195 ? 8.776 0.121 13.515 1.00 94.56 195 SER A O 1
ATOM 1404 N N . GLU A 1 196 ? 7.031 0.001 14.917 1.00 95.44 196 GLU A N 1
ATOM 1405 C CA . GLU A 1 196 ? 6.237 -0.924 14.114 1.00 95.44 196 GLU A CA 1
ATOM 1406 C C . GLU A 1 196 ? 5.680 -0.244 12.856 1.00 95.44 196 GLU A C 1
ATOM 1408 O O . GLU A 1 196 ? 5.781 -0.800 11.761 1.00 95.44 196 GLU A O 1
ATOM 1413 N N . ALA A 1 197 ? 5.178 0.986 12.983 1.00 95.94 197 ALA A N 1
ATOM 1414 C CA . ALA A 1 197 ? 4.681 1.794 11.874 1.00 95.94 197 ALA A CA 1
ATOM 1415 C C . ALA A 1 197 ? 5.764 2.040 10.813 1.00 95.94 197 ALA A C 1
ATOM 1417 O O . ALA A 1 197 ? 5.495 1.883 9.623 1.00 95.94 197 ALA A O 1
ATOM 1418 N N . ASP A 1 198 ? 6.994 2.360 11.231 1.00 96.31 198 ASP A N 1
ATOM 1419 C CA . ASP A 1 198 ? 8.127 2.546 10.315 1.00 96.31 198 ASP A CA 1
ATOM 1420 C C . ASP A 1 198 ? 8.470 1.257 9.565 1.00 96.31 198 ASP A C 1
ATOM 1422 O O . ASP A 1 198 ? 8.628 1.266 8.342 1.00 96.31 198 ASP A O 1
ATOM 1426 N N . LYS A 1 199 ? 8.541 0.128 10.282 1.00 96.31 199 LYS A N 1
ATOM 1427 C CA . LYS A 1 199 ? 8.826 -1.185 9.685 1.00 96.31 199 LYS A CA 1
ATOM 1428 C C . LYS A 1 199 ? 7.742 -1.600 8.694 1.00 96.31 199 LYS A C 1
ATOM 1430 O O . LYS A 1 199 ? 8.071 -2.089 7.613 1.00 96.31 199 LYS A O 1
ATOM 1435 N N . LEU A 1 200 ? 6.470 -1.412 9.048 1.00 96.81 200 LEU A N 1
ATOM 1436 C CA . LEU A 1 200 ? 5.335 -1.720 8.179 1.00 96.81 200 LEU A CA 1
ATOM 1437 C C . LEU A 1 200 ? 5.338 -0.839 6.931 1.00 96.81 200 LEU A C 1
ATOM 1439 O O . LEU A 1 200 ? 5.241 -1.366 5.824 1.00 96.81 200 LEU A O 1
ATOM 1443 N N . ALA A 1 201 ? 5.507 0.476 7.090 1.00 97.00 201 ALA A N 1
ATOM 1444 C CA . ALA A 1 201 ? 5.551 1.411 5.972 1.00 97.00 201 ALA A CA 1
ATOM 1445 C C . ALA A 1 201 ? 6.700 1.095 5.005 1.00 97.00 201 ALA A C 1
ATOM 1447 O O . ALA A 1 201 ? 6.477 0.991 3.797 1.00 97.00 201 ALA A O 1
ATOM 1448 N N . ALA A 1 202 ? 7.910 0.873 5.527 1.00 96.00 202 ALA A N 1
ATOM 1449 C CA . ALA A 1 202 ? 9.070 0.514 4.717 1.00 96.00 202 ALA A CA 1
ATOM 1450 C C . ALA A 1 202 ? 8.863 -0.819 3.985 1.00 96.00 202 ALA A C 1
ATOM 1452 O O . ALA A 1 202 ? 9.112 -0.903 2.784 1.00 96.00 2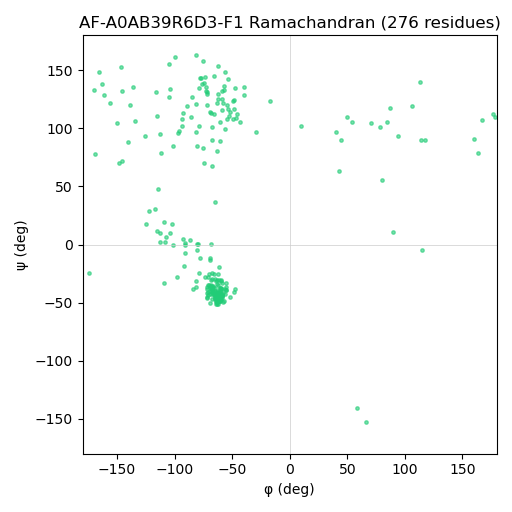02 ALA A O 1
ATOM 1453 N N . ARG A 1 203 ? 8.358 -1.849 4.681 1.00 97.44 203 ARG A N 1
ATOM 1454 C CA . ARG A 1 203 ? 8.104 -3.169 4.090 1.00 97.44 203 ARG A CA 1
ATOM 1455 C C . ARG A 1 203 ? 7.075 -3.098 2.969 1.00 97.44 203 ARG A C 1
ATOM 1457 O O . ARG A 1 203 ? 7.337 -3.617 1.892 1.00 97.44 203 ARG A O 1
ATOM 1464 N N . VAL A 1 204 ? 5.916 -2.488 3.215 1.00 97.31 204 VAL A N 1
ATOM 1465 C CA . VAL A 1 204 ? 4.846 -2.418 2.211 1.00 97.31 204 VAL A CA 1
ATOM 1466 C C . VAL A 1 204 ? 5.293 -1.586 1.011 1.00 97.31 204 VAL A C 1
ATOM 1468 O O . VAL A 1 204 ? 5.111 -2.025 -0.119 1.00 97.31 204 VAL A O 1
ATOM 1471 N N . THR A 1 205 ? 5.943 -0.440 1.238 1.00 96.56 205 THR A N 1
ATOM 1472 C CA . THR A 1 205 ? 6.461 0.400 0.145 1.00 96.56 205 THR A CA 1
ATOM 1473 C C . THR A 1 205 ? 7.487 -0.361 -0.694 1.00 96.56 205 THR A C 1
ATOM 1475 O O . THR A 1 205 ? 7.376 -0.387 -1.914 1.00 96.56 205 THR A O 1
ATOM 1478 N N . ALA A 1 206 ? 8.443 -1.048 -0.059 1.00 94.19 206 ALA A N 1
ATOM 1479 C CA . ALA A 1 206 ? 9.437 -1.846 -0.772 1.00 94.19 206 ALA A CA 1
ATOM 1480 C C . ALA A 1 206 ? 8.797 -2.971 -1.604 1.00 94.19 206 ALA A C 1
ATOM 1482 O O . ALA A 1 206 ? 9.187 -3.166 -2.749 1.00 94.19 206 ALA A O 1
ATOM 1483 N N . GLN A 1 207 ? 7.796 -3.673 -1.062 1.00 96.62 207 GLN A N 1
ATOM 1484 C CA . GLN A 1 207 ? 7.092 -4.745 -1.779 1.00 96.62 207 GLN A CA 1
ATOM 1485 C C . GLN A 1 207 ? 6.270 -4.229 -2.968 1.00 96.62 207 GLN A C 1
ATOM 1487 O O . GLN A 1 207 ? 6.195 -4.898 -3.994 1.00 96.62 207 GLN A O 1
ATOM 1492 N N . LEU A 1 208 ? 5.673 -3.038 -2.857 1.00 96.25 208 LEU A N 1
ATOM 1493 C CA . LEU A 1 208 ? 4.966 -2.405 -3.974 1.00 96.25 208 LEU A CA 1
ATOM 1494 C C . LEU A 1 208 ? 5.927 -1.989 -5.091 1.00 96.25 208 LEU A C 1
ATOM 1496 O O . LEU A 1 208 ? 5.627 -2.209 -6.259 1.00 96.25 208 LEU A O 1
ATOM 1500 N N . LEU A 1 209 ? 7.079 -1.414 -4.738 1.00 94.50 209 LEU A N 1
ATOM 1501 C CA . LEU A 1 209 ? 8.080 -0.968 -5.712 1.00 94.50 209 LEU A CA 1
ATOM 1502 C C . LEU A 1 209 ? 8.841 -2.127 -6.364 1.00 94.50 209 LEU A C 1
ATOM 1504 O O . LEU A 1 209 ? 9.298 -1.989 -7.489 1.00 94.50 209 LEU A O 1
ATOM 1508 N N . ALA A 1 210 ? 8.985 -3.257 -5.671 1.00 92.75 210 ALA A N 1
ATOM 1509 C CA . ALA A 1 210 ? 9.642 -4.451 -6.199 1.00 92.75 210 ALA A CA 1
ATOM 1510 C C . ALA A 1 210 ? 8.737 -5.300 -7.112 1.00 92.75 210 ALA A C 1
ATOM 1512 O O . ALA A 1 210 ? 9.165 -6.358 -7.563 1.00 92.75 210 ALA A O 1
ATOM 1513 N N . HIS A 1 211 ? 7.486 -4.891 -7.342 1.00 95.00 211 HIS A N 1
ATOM 1514 C CA . HIS A 1 211 ? 6.562 -5.631 -8.193 1.00 95.00 211 HIS A CA 1
ATOM 1515 C C . HIS A 1 211 ? 6.894 -5.432 -9.680 1.00 95.00 211 HIS A C 1
ATOM 1517 O O . HIS A 1 211 ? 7.133 -4.307 -10.112 1.00 95.00 211 HIS A O 1
ATOM 1523 N N . ASP A 1 212 ? 6.840 -6.510 -10.466 1.00 91.50 212 ASP A N 1
ATOM 1524 C CA . ASP A 1 212 ? 7.252 -6.508 -11.882 1.00 91.50 212 ASP A CA 1
ATOM 1525 C C . ASP A 1 212 ? 6.366 -5.632 -12.784 1.00 91.50 212 ASP A C 1
ATOM 1527 O O . ASP A 1 212 ? 6.804 -5.157 -13.830 1.00 91.50 212 ASP A O 1
ATOM 1531 N N . ASP A 1 213 ? 5.114 -5.410 -12.378 1.00 95.06 213 ASP A N 1
ATOM 1532 C CA . ASP A 1 213 ? 4.155 -4.564 -13.094 1.00 95.06 213 ASP A CA 1
ATOM 1533 C C . ASP A 1 213 ? 3.826 -3.293 -12.282 1.00 95.06 213 ASP A C 1
ATOM 1535 O O . ASP A 1 213 ? 2.946 -3.333 -11.408 1.00 95.06 213 ASP A O 1
ATOM 1539 N N . PRO A 1 214 ? 4.512 -2.159 -12.539 1.00 94.06 214 PRO A N 1
ATOM 1540 C CA . PRO A 1 214 ? 4.246 -0.893 -11.857 1.00 94.06 214 PRO A CA 1
ATOM 1541 C C . PRO A 1 214 ? 2.901 -0.272 -12.267 1.00 94.06 214 PRO A C 1
ATOM 1543 O O . PRO A 1 214 ? 2.293 0.456 -11.477 1.00 94.06 214 PRO A O 1
ATOM 1546 N N . ALA A 1 215 ? 2.395 -0.576 -13.469 1.00 95.25 215 ALA A N 1
ATOM 1547 C CA . ALA A 1 215 ? 1.098 -0.092 -13.930 1.00 95.25 215 ALA A CA 1
ATOM 1548 C C . ALA A 1 215 ? -0.051 -0.790 -13.182 1.00 95.25 215 ALA A C 1
ATOM 1550 O O . ALA A 1 215 ? -1.040 -0.142 -12.830 1.00 95.25 215 ALA A O 1
ATOM 1551 N N . GLU A 1 216 ? 0.089 -2.083 -12.863 1.00 96.25 216 GLU A N 1
ATOM 1552 C CA . GLU A 1 216 ? -0.875 -2.802 -12.019 1.00 96.25 216 GLU A CA 1
ATOM 1553 C C . GLU A 1 216 ? -0.940 -2.207 -10.603 1.00 96.25 216 GLU A C 1
ATOM 1555 O O . GLU A 1 216 ? -2.039 -2.043 -10.059 1.00 96.25 216 GLU A O 1
ATOM 1560 N N . VAL A 1 217 ? 0.213 -1.841 -10.026 1.00 97.25 217 VAL A N 1
ATOM 1561 C CA . VAL A 1 217 ? 0.295 -1.173 -8.715 1.00 97.25 217 VAL A CA 1
ATOM 1562 C C . VAL A 1 217 ? -0.393 0.190 -8.758 1.00 97.25 217 VAL A C 1
ATOM 1564 O O . VAL A 1 217 ? -1.239 0.475 -7.909 1.00 97.25 217 VAL A O 1
ATOM 1567 N N . ALA A 1 218 ? -0.078 1.022 -9.756 1.00 96.94 218 ALA A N 1
ATOM 1568 C CA . ALA A 1 218 ? -0.695 2.337 -9.916 1.00 96.94 218 ALA A CA 1
ATOM 1569 C C . ALA A 1 218 ? -2.222 2.229 -10.054 1.00 96.94 218 ALA A C 1
ATOM 1571 O O . ALA A 1 218 ? -2.960 2.894 -9.330 1.00 96.94 218 ALA A O 1
ATOM 1572 N N . ALA A 1 219 ? -2.706 1.301 -10.884 1.00 96.62 219 ALA A N 1
ATOM 1573 C CA . ALA A 1 219 ? -4.134 1.087 -11.089 1.00 96.62 219 ALA A CA 1
ATOM 1574 C C . ALA A 1 219 ? -4.857 0.521 -9.850 1.00 96.62 219 ALA A C 1
ATOM 1576 O O . ALA A 1 219 ? -6.074 0.677 -9.716 1.00 96.62 219 ALA A O 1
ATOM 1577 N N . PHE A 1 220 ? -4.144 -0.170 -8.954 1.00 97.50 220 PHE A N 1
ATOM 1578 C CA . PHE A 1 220 ? -4.660 -0.546 -7.638 1.00 97.50 220 PHE A CA 1
ATOM 1579 C C . PHE A 1 220 ? -4.773 0.673 -6.715 1.00 97.50 220 PHE A C 1
ATOM 1581 O O . PHE A 1 220 ? -5.812 0.851 -6.080 1.00 97.50 220 PHE A O 1
ATOM 1588 N N . LEU A 1 221 ? -3.741 1.520 -6.662 1.00 97.19 221 LEU A N 1
ATOM 1589 C CA . LEU A 1 221 ? -3.745 2.737 -5.847 1.00 97.19 221 LEU A CA 1
ATOM 1590 C C . LEU A 1 221 ? -4.846 3.707 -6.293 1.00 97.19 221 LEU A C 1
ATOM 1592 O O . LEU A 1 221 ? -5.567 4.231 -5.447 1.00 97.19 221 LEU A O 1
ATOM 1596 N N . ASP A 1 222 ? -5.046 3.877 -7.600 1.00 96.38 222 ASP A N 1
ATOM 1597 C CA . ASP A 1 222 ? -6.136 4.701 -8.130 1.00 96.38 222 ASP A CA 1
ATOM 1598 C C . ASP A 1 222 ? -7.509 4.136 -7.737 1.00 96.38 222 ASP A C 1
ATOM 1600 O O . ASP A 1 222 ? -8.375 4.877 -7.276 1.00 96.38 222 ASP A O 1
ATOM 1604 N N . ALA A 1 223 ? -7.698 2.814 -7.821 1.00 96.06 223 ALA A N 1
ATOM 1605 C CA . ALA A 1 223 ? -8.934 2.165 -7.378 1.00 96.06 223 ALA A CA 1
ATOM 1606 C C . ALA A 1 223 ? -9.174 2.298 -5.863 1.00 96.06 223 ALA A C 1
ATOM 1608 O O . ALA A 1 223 ? -10.321 2.356 -5.423 1.00 96.06 223 ALA A O 1
ATOM 1609 N N . LEU A 1 224 ? -8.109 2.346 -5.059 1.00 95.25 224 LEU A N 1
ATOM 1610 C CA . LEU A 1 224 ? -8.194 2.523 -3.610 1.00 95.25 224 LEU A CA 1
ATOM 1611 C C . LEU A 1 224 ? -8.622 3.953 -3.227 1.00 95.25 224 LEU A C 1
ATOM 1613 O O . LEU A 1 224 ? -9.342 4.138 -2.240 1.00 95.25 224 LEU A O 1
ATOM 1617 N N . VAL A 1 225 ? -8.181 4.949 -4.004 1.00 94.69 225 VAL A N 1
ATOM 1618 C CA . VAL A 1 225 ? -8.406 6.386 -3.759 1.00 94.69 225 VAL A CA 1
ATOM 1619 C C . VAL A 1 225 ? -9.667 6.918 -4.457 1.00 94.69 225 VAL A C 1
ATOM 1621 O O . VAL A 1 225 ? -10.194 7.937 -4.023 1.00 94.69 225 VAL A O 1
ATOM 1624 N N . ALA A 1 226 ? -10.202 6.226 -5.470 1.00 91.31 226 ALA A N 1
ATOM 1625 C CA . ALA A 1 226 ? -11.310 6.696 -6.314 1.00 91.31 226 ALA A CA 1
ATOM 1626 C C . ALA A 1 226 ? -12.530 7.256 -5.551 1.00 91.31 226 ALA A C 1
ATOM 1628 O O . ALA A 1 226 ? -13.067 8.288 -5.943 1.00 91.31 226 ALA A O 1
ATOM 1629 N N . GLU A 1 227 ? -12.937 6.622 -4.446 1.00 84.69 227 GLU A N 1
ATOM 1630 C CA . GLU A 1 227 ? -14.083 7.057 -3.623 1.00 84.69 227 GLU A CA 1
ATOM 1631 C C . GLU A 1 227 ? -13.662 7.784 -2.335 1.00 84.69 227 GLU A C 1
ATOM 1633 O O . GLU A 1 227 ? -14.430 7.870 -1.367 1.00 84.69 227 GLU A O 1
ATOM 1638 N N . GLU A 1 228 ? -12.421 8.272 -2.251 1.00 76.31 228 GLU A N 1
ATOM 1639 C CA . GLU A 1 228 ? -12.059 9.183 -1.173 1.00 76.31 228 GLU A CA 1
ATOM 1640 C C . GLU A 1 228 ? -12.783 10.512 -1.417 1.00 76.31 228 GLU A C 1
ATOM 1642 O O . GLU A 1 228 ? -12.499 11.191 -2.407 1.00 76.31 228 GLU A O 1
ATOM 1647 N N . PRO A 1 229 ? -13.737 10.909 -0.548 1.00 62.91 229 PRO A N 1
ATOM 1648 C CA . PRO A 1 229 ? -14.335 12.224 -0.680 1.00 62.91 229 PRO A CA 1
ATOM 1649 C C . PRO A 1 229 ? -13.190 13.236 -0.624 1.00 62.91 229 PRO A C 1
ATOM 1651 O O . PRO A 1 229 ? -12.341 13.092 0.266 1.00 62.91 229 PRO A O 1
ATO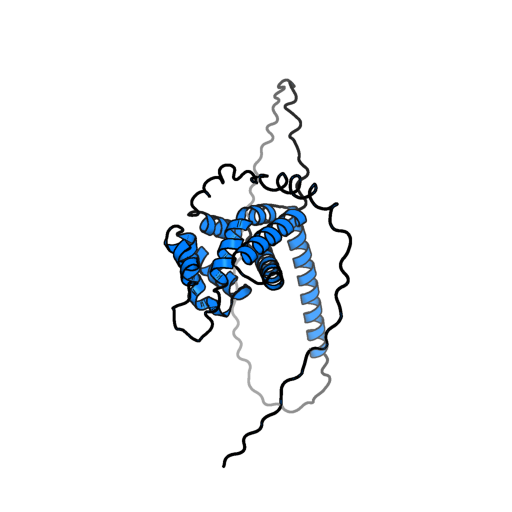M 1654 N N . PRO A 1 230 ? -13.142 14.226 -1.540 1.00 58.12 230 PRO A N 1
ATOM 1655 C CA . PRO A 1 230 ? -12.082 15.221 -1.551 1.00 58.12 230 PRO A CA 1
ATOM 1656 C C . PRO A 1 230 ? -11.964 15.736 -0.129 1.00 58.12 230 PRO A C 1
ATOM 1658 O O . PRO A 1 230 ? -12.959 16.229 0.418 1.00 58.12 230 PRO A O 1
ATOM 1661 N N . GLN A 1 231 ? -10.804 15.501 0.504 1.00 59.41 231 GLN A N 1
ATOM 1662 C CA . GLN A 1 231 ? -10.613 15.904 1.891 1.00 59.41 231 GLN A CA 1
ATOM 1663 C C . GLN A 1 231 ? -11.070 17.352 1.954 1.00 59.41 231 GLN A C 1
ATOM 1665 O O . GLN A 1 231 ? -10.599 18.132 1.119 1.00 59.41 231 GLN A O 1
ATOM 1670 N N . PRO A 1 232 ? -12.042 17.697 2.823 1.00 47.81 232 PRO A N 1
ATOM 1671 C CA . PRO A 1 232 ? -12.585 19.041 2.855 1.00 47.81 232 PRO A CA 1
ATOM 1672 C C . PRO A 1 232 ? -11.379 19.933 3.036 1.00 47.81 232 PRO A C 1
ATOM 1674 O O . PRO A 1 232 ? -10.745 19.835 4.088 1.00 47.81 232 PRO A O 1
ATOM 1677 N N . ALA A 1 233 ? -11.008 20.656 1.965 1.00 45.84 233 ALA A N 1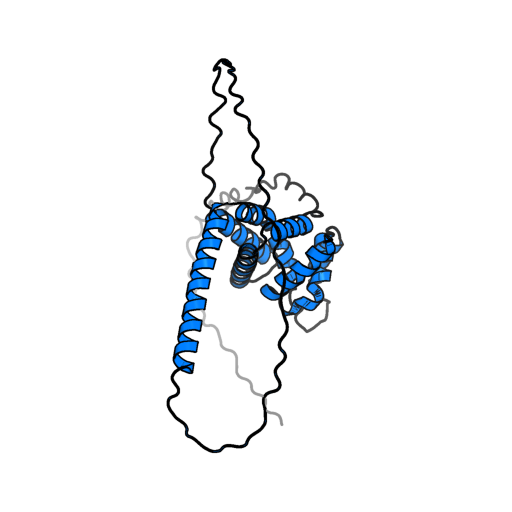
ATOM 1678 C CA . ALA A 1 233 ? -9.731 21.343 1.857 1.00 45.84 233 ALA A CA 1
ATOM 1679 C C . ALA A 1 233 ? -9.564 22.055 3.178 1.00 45.84 233 ALA A C 1
ATOM 1681 O O . ALA A 1 233 ? -10.418 22.891 3.475 1.00 45.84 233 ALA A O 1
ATOM 1682 N N . VAL A 1 234 ? -8.629 21.583 4.017 1.00 49.75 234 VAL A N 1
ATOM 1683 C CA . VAL A 1 234 ? -8.580 21.950 5.434 1.00 49.75 234 VAL A CA 1
ATOM 1684 C C . VAL A 1 234 ? -8.500 23.458 5.436 1.00 49.75 234 VAL A C 1
ATOM 1686 O O . VAL A 1 234 ? -7.471 24.035 5.089 1.00 49.75 234 VAL A O 1
ATOM 1689 N N . ARG A 1 235 ? -9.654 24.089 5.663 1.00 45.41 235 ARG A N 1
ATOM 1690 C CA . ARG A 1 235 ? -9.909 25.454 5.225 1.00 45.41 235 ARG A CA 1
ATOM 1691 C C . ARG A 1 235 ? -9.242 26.313 6.260 1.00 45.41 235 ARG A C 1
ATOM 1693 O O . ARG A 1 235 ? -9.860 26.645 7.260 1.00 45.41 235 ARG A O 1
ATOM 1700 N N . GLY A 1 236 ? -7.945 26.532 6.076 1.00 47.16 236 GLY A N 1
ATOM 1701 C CA . GLY A 1 236 ? -7.119 27.311 6.972 1.00 47.16 236 GLY A CA 1
ATOM 1702 C C . GLY A 1 236 ? -7.399 27.001 8.437 1.00 47.16 236 GLY A C 1
ATOM 1703 O O . GLY A 1 236 ? -7.745 27.911 9.188 1.00 47.16 236 GLY A O 1
ATOM 1704 N N . ALA A 1 237 ? -7.146 25.767 8.882 1.00 45.47 237 ALA A N 1
ATOM 1705 C CA . ALA A 1 237 ? -6.625 25.610 10.236 1.00 45.47 237 ALA A CA 1
ATOM 1706 C C . ALA A 1 237 ? -5.210 26.207 10.230 1.00 45.47 237 ALA A C 1
ATOM 1708 O O . ALA A 1 237 ? -4.202 25.511 10.319 1.00 45.47 237 ALA A O 1
ATOM 1709 N N . GLN A 1 238 ? -5.154 27.534 10.058 1.00 50.59 238 GLN A N 1
ATOM 1710 C CA . GLN A 1 238 ? -4.073 28.354 10.545 1.00 50.59 238 GLN A CA 1
ATOM 1711 C C . GLN A 1 238 ? -3.732 27.792 11.920 1.00 50.59 238 GLN A C 1
ATOM 1713 O O . GLN A 1 238 ? -4.654 27.616 12.730 1.00 50.59 238 GLN A O 1
ATOM 1718 N N . PRO A 1 239 ? -2.457 27.488 12.209 1.00 47.91 239 PRO A N 1
ATOM 1719 C CA . PRO A 1 239 ? -2.069 27.275 13.582 1.00 47.91 239 PRO A CA 1
ATOM 1720 C C . PRO A 1 239 ? -2.550 28.520 14.310 1.00 47.91 239 PRO A C 1
ATOM 1722 O O . PRO A 1 239 ? -2.066 29.624 14.056 1.00 47.91 239 PRO A O 1
ATOM 1725 N N . ARG A 1 240 ? -3.567 28.362 15.158 1.00 46.41 240 ARG A N 1
ATOM 1726 C CA . ARG A 1 240 ? -3.942 29.383 16.116 1.00 46.41 240 ARG A CA 1
ATOM 1727 C C . ARG A 1 240 ? -2.706 29.560 16.988 1.00 46.41 240 ARG A C 1
ATOM 1729 O O . ARG A 1 240 ? -2.549 28.915 18.016 1.00 46.41 240 ARG A O 1
ATOM 1736 N N . ARG A 1 241 ? -1.825 30.468 16.561 1.00 49.75 241 ARG A N 1
ATOM 1737 C CA . ARG A 1 241 ? -0.761 31.118 17.331 1.00 49.75 241 ARG A CA 1
ATOM 1738 C C . ARG A 1 241 ? -1.377 31.992 18.436 1.00 49.75 241 ARG A C 1
ATOM 1740 O O . ARG A 1 241 ? -0.878 33.059 18.760 1.00 49.75 241 ARG A O 1
ATOM 1747 N N . THR A 1 242 ? -2.475 31.552 19.039 1.00 52.00 242 THR A N 1
ATOM 1748 C CA . THR A 1 242 ? -3.061 32.126 20.245 1.00 52.00 242 THR A CA 1
ATOM 1749 C C . THR A 1 242 ? -2.658 31.222 21.394 1.00 52.00 242 THR A C 1
ATOM 1751 O O . THR A 1 242 ? -3.377 30.292 21.746 1.00 52.00 242 THR A O 1
ATOM 1754 N N . GLY A 1 243 ? -1.466 31.468 21.936 1.00 51.00 243 GLY A N 1
ATOM 1755 C CA . GLY A 1 243 ? -0.994 30.751 23.118 1.00 51.00 243 GLY A CA 1
ATOM 1756 C C . GLY A 1 243 ? 0.331 31.224 23.710 1.00 51.00 243 GLY A C 1
ATOM 1757 O O . GLY A 1 243 ? 0.515 31.070 24.909 1.00 51.00 243 GLY A O 1
ATOM 1758 N N . LEU A 1 244 ? 1.228 31.856 22.942 1.00 49.56 244 LEU A N 1
ATOM 1759 C CA . LEU A 1 244 ? 2.514 32.330 23.491 1.00 49.56 244 LEU A CA 1
ATOM 1760 C C . LEU A 1 244 ? 2.494 33.767 24.040 1.00 49.56 244 LEU A C 1
ATOM 1762 O O . LEU A 1 244 ? 3.427 34.162 24.729 1.00 49.56 244 LEU A O 1
ATOM 1766 N N . HIS A 1 245 ? 1.408 34.527 23.866 1.00 49.38 245 HIS A N 1
ATOM 1767 C CA . HIS A 1 245 ? 1.272 35.852 24.494 1.00 49.38 245 HIS A CA 1
ATOM 1768 C C . HIS A 1 245 ? 0.688 35.830 25.917 1.00 49.38 245 HIS A C 1
ATOM 1770 O O . HIS A 1 245 ? 0.517 36.886 26.516 1.00 49.38 245 HIS A O 1
ATOM 1776 N N . ARG A 1 246 ? 0.431 34.652 26.509 1.00 47.91 246 ARG A N 1
ATOM 1777 C CA . ARG A 1 246 ? -0.027 34.543 27.910 1.00 47.91 246 ARG A CA 1
ATOM 1778 C C . ARG A 1 246 ? 1.009 33.976 28.886 1.00 47.91 246 ARG A C 1
ATOM 1780 O O . ARG A 1 246 ? 0.646 33.589 29.988 1.00 47.91 246 ARG A O 1
ATOM 1787 N N . LEU A 1 247 ? 2.292 34.004 28.516 1.00 47.41 247 LEU A N 1
ATOM 1788 C CA . LEU A 1 247 ? 3.416 33.852 29.456 1.00 47.41 247 LEU A CA 1
ATOM 1789 C C . LEU A 1 247 ? 4.191 35.160 29.700 1.00 47.41 247 LEU A C 1
ATOM 1791 O O . LEU A 1 247 ? 5.102 35.180 30.516 1.00 47.41 247 LEU A O 1
ATOM 1795 N N . ALA A 1 248 ? 3.771 36.277 29.094 1.00 46.06 248 ALA A N 1
ATOM 1796 C CA . ALA A 1 248 ? 4.288 37.613 29.415 1.00 46.06 248 ALA A CA 1
ATOM 1797 C C . ALA A 1 248 ? 3.484 38.346 30.516 1.00 46.06 248 ALA A C 1
ATOM 1799 O O . ALA A 1 248 ? 3.849 39.448 30.903 1.00 46.06 248 ALA A O 1
ATOM 1800 N N . ALA A 1 249 ? 2.419 37.738 31.058 1.00 49.97 249 ALA A N 1
ATOM 1801 C CA . ALA A 1 249 ? 1.619 38.301 32.160 1.00 49.97 249 ALA A CA 1
ATOM 1802 C C . ALA A 1 249 ? 1.685 37.479 33.465 1.00 49.97 249 ALA A C 1
ATOM 1804 O O . ALA A 1 249 ? 0.917 37.723 34.389 1.00 49.97 249 ALA A O 1
ATOM 1805 N N . ALA A 1 250 ? 2.610 36.517 33.559 1.00 48.47 250 ALA A N 1
ATOM 1806 C CA . ALA A 1 250 ? 2.890 35.764 34.788 1.00 48.47 250 ALA A CA 1
ATOM 1807 C C . ALA A 1 250 ? 4.374 35.835 35.204 1.00 48.47 250 ALA A C 1
ATOM 1809 O O . ALA A 1 250 ? 4.832 35.029 36.006 1.00 48.47 250 ALA A O 1
ATOM 1810 N N . ALA A 1 251 ? 5.119 36.814 34.674 1.00 45.75 251 ALA A N 1
ATOM 1811 C CA . ALA A 1 251 ? 6.532 37.047 34.989 1.00 45.75 251 ALA A CA 1
ATOM 1812 C C . ALA A 1 251 ? 6.796 38.362 35.757 1.00 45.75 251 ALA A C 1
ATOM 1814 O O . ALA A 1 251 ? 7.939 38.644 36.095 1.00 45.75 251 ALA A O 1
ATOM 1815 N N . SER A 1 252 ? 5.762 39.140 36.108 1.00 48.00 252 SER A N 1
ATOM 1816 C CA . SER A 1 252 ? 5.909 40.372 36.915 1.00 48.00 252 SER A CA 1
ATOM 1817 C C . SER A 1 252 ? 5.478 40.228 38.383 1.00 48.00 252 SER A C 1
ATOM 1819 O O . SER A 1 252 ? 5.409 41.220 39.097 1.00 48.00 252 SER A O 1
ATOM 1821 N N . GLY A 1 253 ? 5.209 39.009 38.863 1.00 49.09 253 GLY A N 1
ATOM 1822 C CA . GLY A 1 253 ? 4.767 38.758 40.246 1.00 49.09 253 GLY A CA 1
ATOM 1823 C C . GLY A 1 253 ? 5.756 37.995 41.134 1.00 49.09 253 GLY A C 1
ATOM 1824 O O . GLY A 1 253 ? 5.374 37.558 42.215 1.00 49.09 253 GLY A O 1
ATOM 1825 N N . LEU A 1 254 ? 7.000 37.779 40.691 1.00 46.53 254 LEU A N 1
ATOM 1826 C CA . LEU A 1 254 ? 7.937 36.826 41.311 1.00 46.53 254 LEU A CA 1
ATOM 1827 C C . LEU A 1 254 ? 9.207 37.473 41.895 1.00 46.53 254 LEU A C 1
ATOM 1829 O O . LEU A 1 254 ? 10.253 36.839 41.966 1.00 46.53 254 LEU A O 1
ATOM 1833 N N . LEU A 1 255 ? 9.109 38.720 42.371 1.00 49.06 255 LEU A N 1
ATOM 1834 C CA . LEU A 1 255 ? 10.174 39.393 43.136 1.00 49.06 255 LEU A CA 1
ATOM 1835 C C . LEU A 1 255 ? 9.728 39.869 44.527 1.00 49.06 255 LEU A C 1
ATOM 1837 O O . LEU A 1 255 ? 10.262 40.822 45.085 1.00 49.06 255 LEU A O 1
ATOM 1841 N N . SER A 1 256 ? 8.760 39.193 45.148 1.00 53.50 256 SER A N 1
ATOM 1842 C CA . SER A 1 256 ? 8.413 39.462 46.550 1.00 53.50 256 SER A CA 1
ATOM 1843 C C . SER A 1 256 ? 7.986 38.197 47.283 1.00 53.50 256 SER A C 1
ATOM 1845 O O . SER A 1 256 ? 6.814 38.021 47.600 1.00 53.50 256 SER A O 1
ATOM 1847 N N . ARG A 1 257 ? 8.944 37.307 47.565 1.00 45.16 257 ARG A N 1
ATOM 1848 C CA . ARG A 1 257 ? 8.964 36.505 48.806 1.00 45.16 257 ARG A CA 1
ATOM 1849 C C . ARG A 1 257 ? 10.296 35.785 48.964 1.00 45.16 257 ARG A C 1
ATOM 1851 O O . ARG A 1 257 ? 10.442 34.589 48.742 1.00 45.16 257 ARG A O 1
ATOM 1858 N N . VAL A 1 258 ? 11.268 36.576 49.394 1.00 54.22 258 VAL A N 1
ATOM 1859 C CA . VAL A 1 258 ? 12.386 36.098 50.200 1.00 54.22 258 VAL A CA 1
ATOM 1860 C C . VAL A 1 258 ? 11.827 35.473 51.484 1.00 54.22 258 VAL A C 1
ATOM 1862 O O . VAL A 1 258 ? 10.996 36.077 52.158 1.00 54.22 258 VAL A O 1
ATOM 1865 N N . GLY A 1 259 ? 12.314 34.277 51.814 1.00 54.25 259 GLY A N 1
ATOM 1866 C CA . GLY A 1 259 ? 12.386 33.782 53.188 1.00 54.25 259 GLY A CA 1
ATOM 1867 C C . GLY A 1 259 ? 11.225 32.918 53.680 1.00 54.25 259 GLY A C 1
ATOM 1868 O O . GLY A 1 259 ? 10.296 33.410 54.316 1.00 54.25 259 GLY A O 1
ATOM 1869 N N . ARG A 1 260 ? 11.363 31.591 53.552 1.00 47.16 260 ARG A N 1
ATOM 1870 C CA . ARG A 1 260 ? 11.045 30.701 54.682 1.00 47.16 260 ARG A CA 1
ATOM 1871 C C . ARG A 1 260 ? 11.787 29.359 54.582 1.00 47.16 260 ARG A C 1
ATOM 1873 O O . ARG A 1 260 ? 11.609 28.658 53.587 1.00 47.16 260 ARG A O 1
ATOM 1880 N N . PRO A 1 261 ? 12.600 28.988 55.587 1.00 55.91 261 PRO A N 1
ATOM 1881 C CA . PRO A 1 261 ? 13.273 27.696 55.632 1.00 55.91 261 PRO A CA 1
ATOM 1882 C C . PRO A 1 261 ? 12.252 26.594 55.934 1.00 55.91 261 PRO A C 1
ATOM 1884 O O . PRO A 1 261 ? 11.453 26.712 56.865 1.00 55.91 261 PRO A O 1
ATOM 1887 N N . ARG A 1 262 ? 12.258 25.528 55.128 1.00 52.16 262 ARG A N 1
ATOM 1888 C CA . ARG A 1 262 ? 11.442 24.331 55.355 1.00 52.16 262 ARG A CA 1
ATOM 1889 C C . ARG A 1 262 ? 12.267 23.327 56.151 1.00 52.16 262 ARG A C 1
ATOM 1891 O O . ARG A 1 262 ? 13.272 22.815 55.670 1.00 52.16 262 ARG A O 1
ATOM 1898 N N . THR A 1 263 ? 11.821 23.094 57.375 1.00 59.28 263 THR A N 1
ATOM 1899 C CA . THR A 1 263 ? 12.267 22.045 58.282 1.00 59.28 263 THR A CA 1
ATOM 1900 C C . THR A 1 263 ? 11.991 20.665 57.683 1.00 59.28 263 THR A C 1
ATOM 1902 O O . THR A 1 263 ? 10.888 20.363 57.226 1.00 59.28 263 THR A O 1
ATOM 1905 N N . THR A 1 264 ? 13.022 19.830 57.677 1.00 62.34 264 THR A N 1
ATOM 1906 C CA . THR A 1 264 ? 12.979 18.396 57.403 1.00 62.34 264 THR A CA 1
ATOM 1907 C C . THR A 1 264 ? 12.240 17.683 58.537 1.00 62.34 264 THR A C 1
ATOM 1909 O O . THR A 1 264 ? 12.706 17.658 59.672 1.00 62.34 264 THR A O 1
ATOM 1912 N N . GLY A 1 265 ? 11.071 17.116 58.236 1.00 63.09 265 GLY A N 1
ATOM 1913 C CA . GLY A 1 265 ? 10.348 16.208 59.128 1.00 63.09 265 GLY A CA 1
ATOM 1914 C C . GLY A 1 265 ? 10.506 14.755 58.659 1.00 63.09 265 GLY A C 1
ATOM 1915 O O . GLY A 1 265 ? 10.355 14.508 57.459 1.00 63.09 265 GLY A O 1
ATOM 1916 N N . PRO A 1 266 ? 10.812 13.794 59.551 1.00 67.19 266 PRO A N 1
ATOM 1917 C CA . PRO A 1 266 ? 10.949 12.385 59.198 1.00 67.19 266 PRO A CA 1
ATOM 1918 C C . PRO A 1 266 ? 9.575 11.760 58.921 1.00 67.19 266 PRO A C 1
ATOM 1920 O O . PRO A 1 266 ? 8.613 11.974 59.658 1.00 67.19 266 PRO A O 1
ATOM 1923 N N . ARG A 1 267 ? 9.483 10.982 57.839 1.00 62.84 267 ARG A N 1
ATOM 1924 C CA . ARG A 1 267 ? 8.272 10.247 57.457 1.00 62.84 267 ARG A CA 1
ATOM 1925 C C . ARG A 1 267 ? 8.234 8.901 58.203 1.00 62.84 267 ARG A C 1
ATOM 1927 O O . ARG A 1 267 ? 9.217 8.168 58.115 1.00 62.84 267 ARG A O 1
ATOM 1934 N N . PRO A 1 268 ? 7.142 8.564 58.912 1.00 66.06 268 PRO A N 1
ATOM 1935 C CA . PRO A 1 268 ? 7.001 7.291 59.609 1.00 66.06 268 PRO A CA 1
ATOM 1936 C C . PRO A 1 268 ? 6.646 6.146 58.650 1.00 66.06 268 PRO A C 1
ATOM 1938 O O . PRO A 1 268 ? 5.873 6.321 57.705 1.00 66.06 268 PRO A O 1
ATOM 19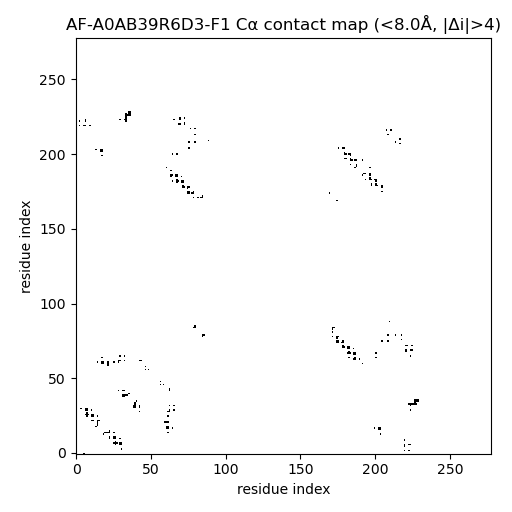41 N N . SER A 1 269 ? 7.203 4.973 58.941 1.00 61.62 269 SER A N 1
ATOM 1942 C CA . SER A 1 269 ? 6.838 3.679 58.361 1.00 61.62 269 SER A CA 1
ATOM 1943 C C . SER A 1 269 ? 5.563 3.130 59.014 1.00 61.62 269 SER A C 1
ATOM 1945 O O . SER A 1 269 ? 5.493 3.100 60.242 1.00 61.62 269 SER A O 1
ATOM 1947 N N . PRO A 1 270 ? 4.601 2.610 58.239 1.00 65.62 270 PRO A N 1
ATOM 1948 C CA . PRO A 1 270 ? 3.717 1.529 58.663 1.00 65.62 270 PRO A CA 1
ATOM 1949 C C . PRO A 1 270 ? 4.185 0.245 57.953 1.00 65.62 270 PRO A C 1
ATOM 1951 O O . PRO A 1 270 ? 4.423 0.243 56.750 1.00 65.62 270 PRO A O 1
ATOM 1954 N N . GLY A 1 271 ? 4.459 -0.859 58.632 1.00 58.75 271 GLY A N 1
ATOM 1955 C CA . GLY A 1 271 ? 3.604 -1.468 59.640 1.00 58.75 271 GLY A CA 1
ATOM 1956 C C . GLY A 1 271 ? 3.249 -2.844 59.093 1.00 58.75 271 GLY A C 1
ATOM 1957 O O . GLY A 1 271 ? 2.327 -2.990 58.300 1.00 58.75 271 GLY A O 1
ATOM 1958 N N . SER A 1 272 ? 4.088 -3.813 59.432 1.00 63.56 272 SER A N 1
ATOM 1959 C CA . SER A 1 272 ? 3.831 -5.241 59.321 1.00 63.56 272 SER A CA 1
ATOM 1960 C C . SER A 1 272 ? 2.656 -5.614 60.221 1.00 63.56 272 SER A C 1
ATOM 1962 O O . SER A 1 272 ? 2.756 -5.378 61.419 1.00 63.56 272 SER A O 1
ATOM 1964 N N . ASP A 1 273 ? 1.623 -6.248 59.674 1.00 62.84 273 ASP A N 1
ATOM 1965 C CA . ASP A 1 273 ? 0.711 -7.089 60.448 1.00 62.84 273 ASP A CA 1
ATOM 1966 C C . ASP A 1 273 ? 0.395 -8.343 59.635 1.00 62.84 273 ASP A C 1
ATOM 1968 O O . ASP A 1 273 ? -0.061 -8.286 58.492 1.00 62.84 273 ASP A O 1
ATOM 1972 N N . GLY A 1 274 ? 0.741 -9.485 60.224 1.00 65.19 274 GLY A N 1
ATOM 1973 C CA . GLY A 1 274 ? 0.415 -10.800 59.706 1.00 65.19 274 GLY A CA 1
ATOM 1974 C C . GLY A 1 274 ? -1.004 -11.208 60.076 1.00 65.19 274 GLY A C 1
ATOM 1975 O O . GLY A 1 274 ? -1.606 -10.683 61.010 1.00 65.19 274 GLY A O 1
ATOM 1976 N N . THR A 1 275 ? -1.529 -12.217 59.388 1.00 65.44 275 THR A N 1
ATOM 1977 C CA . THR A 1 275 ? -2.592 -13.049 59.952 1.00 65.44 275 THR A CA 1
ATOM 1978 C C . THR A 1 275 ? -2.487 -14.454 59.375 1.00 65.44 275 THR A C 1
ATOM 1980 O O . THR A 1 275 ? -2.814 -14.702 58.218 1.00 65.44 275 THR A O 1
ATOM 1983 N N . SER A 1 276 ? -1.985 -15.362 60.210 1.00 63.22 276 SER A N 1
ATOM 1984 C CA . SER A 1 276 ? -2.221 -16.799 60.116 1.00 63.22 276 SER A CA 1
ATOM 1985 C C . SER A 1 276 ? -3.663 -17.100 60.518 1.00 63.22 276 SER A C 1
ATOM 1987 O O . SER A 1 276 ? -4.082 -16.670 61.586 1.00 63.22 276 SER A O 1
ATOM 1989 N N . HIS A 1 277 ? -4.368 -17.883 59.710 1.00 60.56 277 HIS A N 1
ATOM 1990 C CA . HIS A 1 277 ? -5.466 -18.797 60.060 1.00 60.56 277 HIS A CA 1
ATOM 1991 C C . HIS A 1 277 ? -5.727 -19.615 58.786 1.00 60.56 277 HIS A C 1
ATOM 1993 O O . HIS A 1 277 ? -5.790 -19.025 57.713 1.00 60.56 277 HIS A O 1
ATOM 1999 N N . GLY A 1 278 ? -5.865 -20.932 58.761 1.00 63.59 278 GLY A N 1
ATOM 2000 C CA . GLY A 1 278 ? -5.834 -22.024 59.727 1.00 63.59 278 GLY A CA 1
ATOM 2001 C C . GLY A 1 278 ? -5.994 -23.306 58.906 1.00 63.59 278 GLY A C 1
ATOM 2002 O O . GLY A 1 278 ? -6.493 -23.196 57.761 1.00 63.59 278 GLY A O 1
#

Radius of gyration: 34.61 Å; Cα contacts (8 Å, |Δi|>4): 166; chains: 1; bounding box: 53×99×110 Å

Organism: NCBI:txid3238632